Protein AF-A0A2R6RY72-F1 (afdb_monomer_lite)

Foldseek 3Di:
DPPVVVVVVVVVVVVCVVVVVVPDPPVFAAEEEEEPAQLFDWDDDPNDIWGQALPPCVVVQVVVVHHRLQNHNVLVVVVVVCQLVDVCLVVVRHPWYWYAHNVGFIKTAASPDDQDPDPVRNRVVSSCCVVVQFDADPPDRDTRMGTDDDDPVVVDDPQEDEDEDDPPDPDDDDVVVVVVPDDRPYHYYYYYYSTRD

Organism: Actinidia chinensis var. chinensis (NCBI:txid1590841)

Sequence (197 aa):
MHQMKRKRQKIYLNLQVFQFNHMIQRPSRGAIFIFEKASLEVAKVGKNYQLLNSDDHANFLRRNNKNPADYRPDIAHQAILAILDSPLNKAGRLRALYVKTEKGVLFEVKPHVRVPRTYKRFSVIILQLLQKLSITAVGKREKLLCVIKNPVTQYLPVISRKIGFSFSSEKLVDIRDYIAAVSDDVNFVFVLCLKAT

Radius of gyration: 22.72 Å; chains: 1; bounding box: 48×66×65 Å

Structure (mmCIF, N/CA/C/O backbone):
data_AF-A0A2R6RY72-F1
#
_entry.id   AF-A0A2R6RY72-F1
#
loop_
_atom_site.group_PDB
_atom_site.id
_atom_site.type_symbol
_atom_site.label_atom_id
_atom_site.label_alt_id
_atom_site.label_comp_id
_atom_site.label_asym_id
_atom_site.label_entity_id
_atom_site.label_seq_id
_atom_site.pdbx_PDB_ins_code
_atom_site.Cartn_x
_atom_site.Cartn_y
_atom_site.Cartn_z
_atom_site.occupancy
_atom_site.B_iso_or_equiv
_atom_site.auth_seq_id
_atom_site.auth_comp_id
_atom_site.auth_asym_id
_atom_site.auth_atom_id
_atom_site.pdbx_PDB_model_num
ATOM 1 N N . MET A 1 1 ? 29.224 42.487 -43.114 1.00 53.72 1 MET A N 1
ATOM 2 C CA . MET A 1 1 ? 28.792 41.081 -43.346 1.00 53.72 1 MET A CA 1
ATOM 3 C C . MET A 1 1 ? 29.247 40.049 -42.290 1.00 53.72 1 MET A C 1
ATOM 5 O O . MET A 1 1 ? 28.724 38.940 -42.293 1.00 53.72 1 MET A O 1
ATOM 9 N N . HIS A 1 2 ? 30.167 40.370 -41.364 1.00 50.91 2 HIS A N 1
ATOM 10 C CA . HIS A 1 2 ? 30.795 39.381 -40.462 1.00 50.91 2 HIS A CA 1
ATOM 11 C C . HIS A 1 2 ? 30.015 39.059 -39.160 1.00 50.91 2 HIS A C 1
ATOM 13 O O . HIS A 1 2 ? 30.105 37.945 -38.648 1.00 50.91 2 HIS A O 1
ATOM 19 N N . GLN A 1 3 ? 29.188 39.976 -38.634 1.00 50.16 3 GLN A N 1
ATOM 20 C CA . GLN A 1 3 ? 28.422 39.733 -37.392 1.00 50.16 3 GLN A CA 1
ATOM 21 C C . GLN A 1 3 ? 27.206 38.805 -37.574 1.00 50.16 3 GLN A C 1
ATOM 23 O O . GLN A 1 3 ? 26.823 38.073 -36.659 1.00 50.16 3 GLN A O 1
ATOM 28 N N . MET A 1 4 ? 26.618 38.784 -38.772 1.00 45.59 4 MET A N 1
ATOM 29 C CA . MET A 1 4 ? 25.397 38.025 -39.059 1.00 45.59 4 MET A CA 1
ATOM 30 C C . MET A 1 4 ? 25.648 36.505 -39.116 1.00 45.59 4 MET A C 1
ATOM 32 O O . MET A 1 4 ? 24.780 35.718 -38.735 1.00 45.59 4 MET A O 1
ATOM 36 N N . LYS A 1 5 ? 26.866 36.087 -39.502 1.00 53.09 5 LYS A N 1
ATOM 37 C CA . LYS A 1 5 ? 27.292 34.677 -39.490 1.00 53.09 5 LYS A CA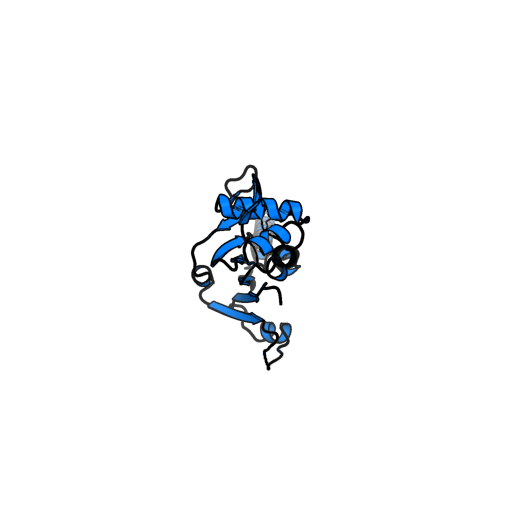 1
ATOM 38 C C . LYS A 1 5 ? 27.474 34.137 -38.063 1.00 53.09 5 LYS A C 1
ATOM 40 O O . LYS A 1 5 ? 26.960 33.063 -37.773 1.00 53.09 5 LYS A O 1
ATOM 45 N N . ARG A 1 6 ? 28.087 34.903 -37.143 1.00 50.34 6 ARG A N 1
ATOM 46 C CA . ARG A 1 6 ? 28.253 34.495 -35.727 1.00 50.34 6 ARG A CA 1
ATOM 47 C C . ARG A 1 6 ? 26.923 34.328 -34.994 1.00 50.34 6 ARG A C 1
ATOM 49 O O . ARG A 1 6 ? 26.770 33.364 -34.250 1.00 50.34 6 ARG A O 1
ATOM 56 N N . LYS A 1 7 ? 25.951 35.226 -35.214 1.00 50.75 7 LYS A N 1
ATOM 57 C CA . LYS A 1 7 ? 24.603 35.093 -34.627 1.00 50.75 7 LYS A CA 1
ATOM 58 C C . LYS A 1 7 ? 23.899 33.835 -35.132 1.00 50.75 7 LYS A C 1
ATOM 60 O O . LYS A 1 7 ? 23.404 33.072 -34.315 1.00 50.75 7 LYS A O 1
ATOM 65 N N . ARG A 1 8 ? 23.925 33.573 -36.447 1.00 50.38 8 ARG A N 1
ATOM 66 C CA . ARG A 1 8 ? 23.370 32.333 -37.015 1.00 50.38 8 ARG A CA 1
ATOM 67 C C . ARG A 1 8 ? 24.049 31.099 -36.428 1.00 50.38 8 ARG A C 1
ATOM 69 O O . ARG A 1 8 ? 23.350 30.222 -35.950 1.00 50.38 8 ARG A O 1
ATOM 76 N N . GLN A 1 9 ? 25.377 31.056 -36.371 1.00 49.28 9 GLN A N 1
ATOM 77 C CA . GLN A 1 9 ? 26.111 29.890 -35.870 1.00 49.28 9 GLN A CA 1
ATOM 78 C C . GLN A 1 9 ? 25.889 29.641 -34.370 1.00 49.28 9 GLN A C 1
ATOM 80 O O . GLN A 1 9 ? 25.748 28.496 -33.963 1.00 49.28 9 GLN A O 1
ATOM 85 N N . LYS A 1 10 ? 25.750 30.701 -33.560 1.00 46.72 10 LYS A N 1
ATOM 86 C CA . LYS A 1 10 ? 25.389 30.605 -32.134 1.00 46.72 10 LYS A CA 1
ATOM 87 C C . LYS A 1 10 ? 23.932 30.178 -31.926 1.00 46.72 10 LYS A C 1
ATOM 89 O O . LYS A 1 10 ? 23.654 29.439 -30.991 1.00 46.72 10 LYS A O 1
ATOM 94 N N . ILE A 1 11 ? 23.019 30.599 -32.808 1.00 55.28 11 ILE A N 1
ATOM 95 C CA . ILE A 1 11 ? 21.624 30.134 -32.821 1.00 55.28 11 ILE A CA 1
ATOM 96 C C . ILE A 1 11 ? 21.562 28.665 -33.237 1.00 55.28 11 ILE A C 1
ATOM 98 O O . ILE A 1 11 ? 20.912 27.909 -32.540 1.00 55.28 11 ILE A O 1
ATOM 102 N N . TYR A 1 12 ? 22.270 28.230 -34.285 1.00 50.09 12 TYR A N 1
ATOM 103 C CA . TYR A 1 12 ? 22.330 26.816 -34.675 1.00 50.09 12 TYR A CA 1
ATOM 104 C C . TYR A 1 12 ? 22.985 25.950 -33.603 1.00 50.09 12 TYR A C 1
ATOM 106 O O . TYR A 1 12 ? 22.468 24.878 -33.337 1.00 50.09 12 TYR A O 1
ATOM 114 N N . LEU A 1 13 ? 24.050 26.415 -32.939 1.00 54.44 13 LEU A N 1
ATOM 115 C CA . LEU A 1 13 ? 24.673 25.673 -31.842 1.00 54.44 13 LEU A CA 1
ATOM 116 C C . LEU A 1 13 ? 23.750 25.607 -30.617 1.00 54.44 13 LEU A C 1
ATOM 118 O O . LEU A 1 13 ? 23.609 24.542 -30.042 1.00 54.44 13 LEU A O 1
ATOM 122 N N . ASN A 1 14 ? 23.057 26.693 -30.250 1.00 52.22 14 ASN A N 1
ATOM 123 C CA . ASN A 1 14 ? 22.057 26.661 -29.177 1.00 52.22 14 ASN A CA 1
ATOM 124 C C . ASN A 1 14 ? 20.833 25.826 -29.554 1.00 52.22 14 ASN A C 1
ATOM 126 O O . ASN A 1 14 ? 20.316 25.132 -28.698 1.00 52.22 14 ASN A O 1
ATOM 130 N N . LEU A 1 15 ? 20.371 25.871 -30.804 1.00 49.41 15 LEU A N 1
ATOM 131 C CA . LEU A 1 15 ? 19.229 25.096 -31.283 1.00 49.41 15 LEU A CA 1
ATOM 132 C C . LEU A 1 15 ? 19.598 23.615 -31.411 1.00 49.41 15 LEU A C 1
ATOM 134 O O . LEU A 1 15 ? 18.800 22.778 -31.028 1.00 49.41 15 LEU A O 1
ATOM 138 N N . GLN A 1 16 ? 20.814 23.284 -31.858 1.00 48.78 16 GLN A N 1
ATOM 139 C CA . GLN A 1 16 ? 21.345 21.922 -31.843 1.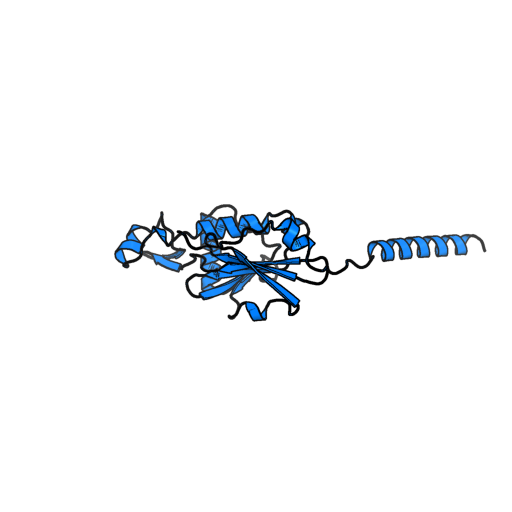00 48.78 16 GLN A CA 1
ATOM 140 C C . GLN A 1 16 ? 21.585 21.445 -30.416 1.00 48.78 16 GLN A C 1
ATOM 142 O O . GLN A 1 16 ? 21.146 20.359 -30.115 1.00 48.78 16 GLN A O 1
ATOM 147 N N . VAL A 1 17 ? 22.176 22.224 -29.505 1.00 51.31 17 VAL A N 1
ATOM 148 C CA . VAL A 1 17 ? 22.328 21.843 -28.083 1.00 51.31 17 VAL A CA 1
ATOM 149 C C . VAL A 1 17 ? 20.963 21.712 -27.393 1.00 51.31 17 VAL A C 1
ATOM 151 O O . VAL A 1 17 ? 20.758 20.794 -26.604 1.00 51.31 17 VAL A O 1
ATOM 154 N N . PHE A 1 18 ? 19.993 22.565 -27.732 1.00 45.78 18 PHE A N 1
ATOM 155 C CA . PHE A 1 18 ? 18.615 22.488 -27.238 1.00 45.78 18 PHE A CA 1
ATOM 156 C C . PHE A 1 18 ? 17.864 21.282 -27.823 1.00 45.78 18 PHE A C 1
ATOM 158 O O . PHE A 1 18 ? 17.143 20.614 -27.092 1.00 45.78 18 PHE A O 1
ATOM 165 N N . GLN A 1 19 ? 18.080 20.937 -29.098 1.00 46.47 19 GLN A N 1
ATOM 166 C CA . GLN A 1 19 ? 17.519 19.737 -29.734 1.00 46.47 19 GLN A CA 1
ATOM 167 C C . GLN A 1 19 ? 18.282 18.448 -29.390 1.00 46.47 19 GLN A C 1
ATOM 169 O O . GLN A 1 19 ? 17.681 17.382 -29.404 1.00 46.47 19 GLN A O 1
ATOM 174 N N . PHE A 1 20 ? 19.558 18.521 -29.008 1.00 43.62 20 PHE A N 1
ATOM 175 C CA . PHE A 1 20 ? 20.380 17.382 -28.581 1.00 43.62 20 PHE A CA 1
ATOM 176 C C . PHE A 1 20 ? 20.141 17.057 -27.102 1.00 43.62 20 PHE A C 1
ATOM 178 O O . PHE A 1 20 ? 20.080 15.891 -26.736 1.00 43.62 20 PHE A O 1
ATOM 185 N N . ASN A 1 21 ? 19.839 18.053 -26.260 1.00 42.50 21 ASN A N 1
ATOM 186 C CA . ASN A 1 21 ? 19.237 17.811 -24.940 1.00 42.50 21 ASN A CA 1
ATOM 187 C C . ASN A 1 21 ? 17.775 17.339 -25.031 1.00 42.50 21 ASN A C 1
ATOM 189 O O . ASN A 1 21 ? 17.239 16.795 -24.068 1.00 42.50 21 ASN A O 1
ATOM 193 N N . HIS A 1 22 ? 17.157 17.496 -26.204 1.00 42.31 22 HIS A N 1
ATOM 194 C CA . HIS A 1 22 ? 15.911 16.845 -26.593 1.00 42.31 22 HIS A CA 1
ATOM 195 C C . HIS A 1 22 ? 16.154 15.629 -27.503 1.00 42.31 22 HIS A C 1
ATOM 197 O O . HIS A 1 22 ? 15.257 15.228 -28.246 1.00 42.31 22 HIS A O 1
ATOM 203 N N . MET A 1 23 ? 17.343 15.007 -27.426 1.00 38.03 23 MET A N 1
ATOM 204 C CA . MET A 1 23 ? 17.521 13.631 -27.872 1.00 38.03 23 MET A CA 1
ATOM 205 C C . MET A 1 23 ? 16.412 12.815 -27.230 1.00 38.03 23 MET A C 1
ATOM 207 O O . MET A 1 23 ? 16.353 12.690 -26.008 1.00 38.03 23 MET A O 1
ATOM 211 N N . ILE A 1 24 ? 15.517 12.334 -28.090 1.00 46.09 24 ILE A N 1
ATOM 212 C CA . ILE A 1 24 ? 14.512 11.305 -27.874 1.00 46.09 24 ILE A CA 1
ATOM 213 C C . ILE A 1 24 ? 14.893 10.490 -26.636 1.00 46.09 24 ILE A C 1
ATOM 215 O O . ILE A 1 24 ? 15.719 9.578 -26.718 1.00 46.09 24 ILE A O 1
ATOM 219 N N . GLN A 1 25 ? 14.306 10.811 -25.476 1.00 42.56 25 GLN A N 1
ATOM 220 C CA . GLN A 1 25 ? 14.205 9.796 -24.447 1.00 42.56 25 GLN A CA 1
ATOM 221 C C . GLN A 1 25 ? 13.357 8.730 -25.122 1.00 42.56 25 GLN A C 1
ATOM 223 O O . GLN A 1 25 ? 12.140 8.890 -25.234 1.00 42.56 25 GLN A O 1
ATOM 228 N N . ARG A 1 26 ? 13.995 7.671 -25.646 1.00 45.00 26 ARG A N 1
ATOM 229 C CA . ARG A 1 26 ? 13.290 6.411 -25.899 1.00 45.00 26 ARG A CA 1
ATOM 230 C C . ARG A 1 26 ? 12.408 6.225 -24.671 1.00 45.00 26 ARG A C 1
ATOM 232 O O . ARG A 1 26 ? 12.968 6.406 -23.585 1.00 45.00 26 ARG A O 1
ATOM 239 N N . PRO A 1 27 ? 11.087 5.995 -24.795 1.00 51.44 27 PRO A N 1
ATOM 240 C CA . PRO A 1 27 ? 10.224 5.874 -23.627 1.00 51.44 27 PRO A CA 1
ATOM 241 C C . PRO A 1 27 ? 10.889 4.873 -22.690 1.00 51.44 27 PRO A C 1
ATOM 243 O O . PRO A 1 27 ? 10.984 3.691 -23.007 1.00 51.44 27 PRO A O 1
ATOM 246 N N . SER A 1 28 ? 11.513 5.382 -21.625 1.00 60.56 28 SER A N 1
ATOM 247 C CA . SER A 1 28 ? 12.473 4.570 -20.895 1.00 60.56 28 SER A CA 1
ATOM 248 C C . SER A 1 28 ? 11.656 3.520 -20.169 1.00 60.56 28 SER A C 1
ATOM 250 O O . SER A 1 28 ? 10.637 3.854 -19.554 1.00 60.56 28 SER A O 1
ATOM 252 N N . ARG A 1 29 ? 12.049 2.245 -20.309 1.00 78.00 29 ARG A N 1
ATOM 253 C CA . ARG A 1 29 ? 11.333 1.108 -19.717 1.00 78.00 29 ARG A CA 1
ATOM 254 C C . ARG A 1 29 ? 10.901 1.454 -18.298 1.00 78.00 29 ARG A C 1
ATOM 256 O O . ARG A 1 29 ? 11.753 1.671 -17.426 1.00 78.00 29 ARG A O 1
ATOM 263 N N . GLY A 1 30 ? 9.593 1.503 -18.087 1.00 86.69 30 GLY A N 1
ATOM 264 C CA . GLY A 1 30 ? 8.994 1.792 -16.799 1.00 86.69 30 GLY A CA 1
ATOM 265 C C . GLY A 1 30 ? 8.458 0.532 -16.132 1.00 86.69 30 GLY A C 1
ATOM 266 O O . GLY A 1 30 ? 8.162 -0.463 -16.796 1.00 86.69 30 GLY A O 1
ATOM 267 N N . ALA A 1 31 ? 8.315 0.584 -14.812 1.00 93.75 31 ALA A N 1
ATOM 268 C CA . ALA A 1 31 ? 7.676 -0.472 -14.043 1.00 93.75 31 ALA A CA 1
ATOM 269 C C . ALA A 1 31 ? 6.344 0.001 -13.464 1.00 93.75 31 ALA A C 1
ATOM 271 O O . ALA A 1 31 ? 6.183 1.161 -13.076 1.00 93.75 31 ALA A O 1
ATOM 272 N N . ILE A 1 32 ? 5.410 -0.933 -13.372 1.00 97.00 32 ILE A N 1
ATOM 273 C CA . ILE A 1 32 ? 4.155 -0.805 -12.646 1.00 97.00 32 ILE A CA 1
ATOM 274 C C . ILE A 1 32 ? 4.181 -1.833 -11.523 1.00 97.00 32 ILE A C 1
ATOM 276 O O . ILE A 1 32 ? 4.561 -2.982 -11.746 1.00 97.00 32 ILE A O 1
ATOM 280 N N . PHE A 1 33 ? 3.755 -1.431 -10.332 1.00 98.44 33 PHE A N 1
ATOM 281 C CA . PHE A 1 33 ? 3.581 -2.340 -9.203 1.00 98.44 33 PHE A CA 1
ATOM 282 C C . PHE A 1 33 ? 2.103 -2.454 -8.849 1.00 98.44 33 PHE A C 1
ATOM 284 O O . PHE A 1 33 ? 1.376 -1.461 -8.843 1.00 98.44 33 PHE A O 1
ATOM 291 N N . ILE A 1 34 ? 1.671 -3.675 -8.557 1.00 98.62 34 ILE A N 1
ATOM 292 C CA . ILE A 1 34 ? 0.335 -4.002 -8.078 1.00 98.62 34 ILE A CA 1
ATOM 293 C C . ILE A 1 34 ? 0.505 -4.757 -6.768 1.00 98.62 34 ILE A C 1
ATOM 295 O O . ILE A 1 34 ? 1.057 -5.856 -6.733 1.00 98.62 34 ILE A O 1
ATOM 299 N N . PHE A 1 35 ? 0.022 -4.162 -5.690 1.00 98.62 35 PHE A N 1
ATOM 300 C CA . PHE A 1 35 ? -0.101 -4.824 -4.404 1.00 98.62 35 PHE A CA 1
ATOM 301 C C . PHE A 1 35 ? -1.487 -5.439 -4.283 1.00 98.62 35 PHE A C 1
ATOM 303 O O . PHE A 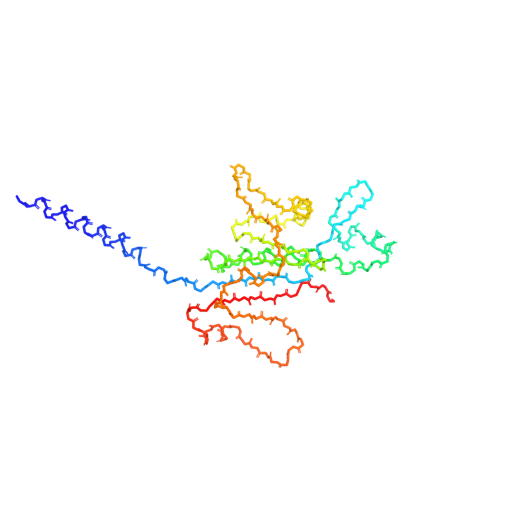1 35 ? -2.489 -4.734 -4.327 1.00 98.62 35 PHE A O 1
ATOM 310 N N . GLU A 1 36 ? -1.539 -6.755 -4.141 1.00 98.12 36 GLU A N 1
ATOM 311 C CA . GLU A 1 36 ? -2.752 -7.545 -3.971 1.00 98.12 36 GLU A CA 1
ATOM 312 C C . GLU A 1 36 ? -2.954 -7.911 -2.499 1.00 98.12 36 GLU A C 1
ATOM 314 O O . GLU A 1 36 ? -1.992 -8.099 -1.751 1.00 98.12 36 GLU A O 1
ATOM 319 N N . LYS A 1 37 ? -4.220 -8.058 -2.092 1.00 97.44 37 LYS A N 1
ATOM 320 C CA . LYS A 1 37 ? -4.624 -8.480 -0.738 1.00 97.44 37 LYS A CA 1
ATOM 321 C C . LYS A 1 37 ? -4.015 -7.632 0.389 1.00 97.44 37 LYS A C 1
ATOM 323 O O . LYS A 1 37 ? -3.642 -8.154 1.434 1.00 97.44 37 LYS A O 1
ATOM 328 N N . ALA A 1 38 ? -3.925 -6.317 0.197 1.00 98.19 38 ALA A N 1
ATOM 329 C CA . ALA A 1 38 ? -3.497 -5.421 1.265 1.00 98.19 38 ALA A CA 1
ATOM 330 C C . ALA A 1 38 ? -4.538 -5.399 2.402 1.00 98.19 38 ALA A C 1
ATOM 332 O O . ALA A 1 38 ? -5.716 -5.104 2.165 1.00 98.19 38 ALA A O 1
ATOM 333 N N . SER A 1 39 ? -4.103 -5.661 3.636 1.00 97.75 39 SER A N 1
ATOM 334 C CA . SER A 1 39 ? -4.944 -5.564 4.836 1.00 97.75 39 SER A CA 1
ATOM 335 C C . SER A 1 39 ? -5.217 -4.095 5.192 1.00 97.75 39 SER A C 1
ATOM 337 O O . SER A 1 39 ? -4.600 -3.526 6.090 1.00 97.75 39 SER A O 1
ATOM 339 N N . LEU A 1 40 ? -6.140 -3.458 4.471 1.00 98.25 40 LEU A N 1
ATOM 340 C CA . LEU A 1 40 ? -6.589 -2.086 4.707 1.00 98.25 40 LEU A CA 1
ATOM 341 C C . LEU A 1 40 ? -8.116 -2.080 4.850 1.00 98.25 40 LEU A C 1
ATOM 343 O O . LEU A 1 40 ? -8.843 -1.925 3.869 1.00 98.25 40 LEU A O 1
ATOM 347 N N . GLU A 1 41 ? -8.599 -2.283 6.074 1.00 97.31 41 GLU A N 1
ATOM 348 C CA . GLU A 1 41 ? -10.028 -2.344 6.397 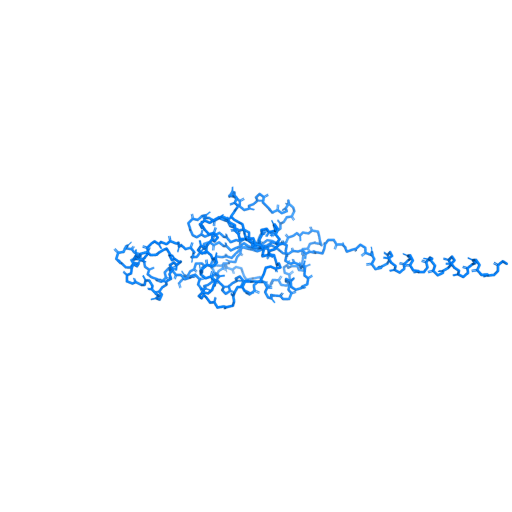1.00 97.31 41 GLU A CA 1
ATOM 349 C C . GLU A 1 41 ? -10.386 -1.286 7.443 1.00 97.31 41 GLU A C 1
ATOM 351 O O . GLU A 1 41 ? -9.685 -1.114 8.439 1.00 97.31 41 GLU A O 1
ATOM 356 N N . VAL A 1 42 ? -11.494 -0.579 7.224 1.00 97.31 42 VAL A N 1
ATOM 357 C CA . VAL A 1 42 ? -12.005 0.441 8.144 1.00 97.31 42 VAL A CA 1
ATOM 358 C C . VAL A 1 42 ? -13.236 -0.089 8.861 1.00 97.31 42 VAL A C 1
ATOM 360 O O . VAL A 1 42 ? -14.132 -0.647 8.232 1.00 97.31 42 VAL A O 1
ATOM 363 N N . ALA A 1 43 ? -13.316 0.150 10.167 1.00 97.25 43 ALA A N 1
ATOM 364 C CA . ALA A 1 43 ? -14.524 -0.099 10.944 1.00 97.25 43 ALA A CA 1
ATOM 365 C C . ALA A 1 43 ? -14.734 0.979 12.009 1.00 97.25 43 ALA A C 1
ATOM 367 O O . ALA A 1 43 ? -13.825 1.736 12.355 1.00 97.25 43 ALA A O 1
ATOM 368 N N . LYS A 1 44 ? -15.961 1.051 12.530 1.00 97.44 44 LYS A N 1
ATOM 369 C CA . LYS A 1 44 ? -16.300 1.923 13.654 1.00 97.44 44 LYS A CA 1
ATOM 370 C C . LYS A 1 44 ? -15.902 1.239 14.962 1.00 97.44 44 LYS A C 1
ATOM 372 O O . LYS A 1 44 ? -16.501 0.237 15.342 1.00 97.44 44 LYS A O 1
ATOM 377 N N . VAL A 1 45 ? -14.907 1.796 15.648 1.00 96.50 45 VAL A N 1
ATOM 378 C CA . VAL A 1 45 ? -14.412 1.313 16.942 1.00 96.50 45 VAL A CA 1
ATOM 379 C C . VAL A 1 45 ? -14.746 2.361 18.000 1.00 96.50 45 VAL A C 1
ATOM 381 O O . VAL A 1 45 ? -14.222 3.478 17.993 1.00 96.50 45 VAL A O 1
ATOM 384 N N . GLY A 1 46 ? -15.676 2.017 18.892 1.00 94.25 46 GLY A N 1
ATOM 385 C CA . GLY A 1 46 ? -16.272 2.977 19.817 1.00 94.25 46 GLY A CA 1
ATOM 386 C C . GLY A 1 46 ? -17.046 4.061 19.060 1.00 94.25 46 GLY A C 1
ATOM 387 O O . GLY A 1 46 ? -17.986 3.770 18.321 1.00 94.25 46 GLY A O 1
ATOM 388 N N . LYS A 1 47 ? -16.653 5.327 19.236 1.00 95.00 47 LYS A N 1
ATOM 389 C CA . LYS A 1 47 ? -17.329 6.475 18.604 1.00 95.00 47 LYS A CA 1
ATOM 390 C C . LYS A 1 47 ? -16.783 6.829 17.215 1.00 95.00 47 LYS A C 1
ATOM 392 O O . LYS A 1 47 ? -17.487 7.492 16.458 1.00 95.00 47 LYS A O 1
ATOM 397 N N . ASN A 1 48 ? -15.587 6.354 16.856 1.00 96.25 48 ASN A N 1
ATOM 398 C CA . ASN A 1 48 ? -14.845 6.822 15.681 1.00 96.25 48 ASN A CA 1
ATOM 399 C C . ASN A 1 48 ? -14.594 5.702 14.663 1.00 96.25 48 ASN A C 1
ATOM 401 O O . ASN A 1 48 ? -14.443 4.538 15.029 1.00 96.25 48 ASN A O 1
ATOM 405 N N . TYR A 1 49 ? -14.504 6.063 13.382 1.00 97.75 49 TYR A N 1
ATOM 406 C CA . TYR A 1 49 ? -13.989 5.165 12.346 1.00 97.75 49 TYR A CA 1
ATOM 407 C C . TYR A 1 49 ? -12.466 5.128 12.387 1.00 97.75 49 TYR A C 1
ATOM 409 O O . TYR A 1 49 ? -11.827 6.171 12.511 1.00 97.75 49 TYR A O 1
ATOM 417 N N . GLN A 1 50 ? -11.897 3.930 12.282 1.00 98.06 50 GLN A N 1
ATOM 418 C CA . GLN A 1 50 ? -10.458 3.698 12.355 1.00 98.06 50 GLN A CA 1
ATOM 419 C C . GLN A 1 50 ? -10.036 2.645 11.327 1.00 98.06 50 GLN A C 1
ATOM 421 O O . GLN A 1 50 ? -10.826 1.768 10.969 1.00 98.06 50 GLN A O 1
ATOM 426 N N . LEU A 1 51 ? -8.791 2.739 10.853 1.00 98.31 51 LEU A N 1
ATOM 427 C CA . LEU A 1 51 ? -8.155 1.670 10.087 1.00 98.31 51 LEU A CA 1
ATOM 428 C C . LEU A 1 51 ? -7.746 0.558 11.062 1.00 98.31 51 LEU A C 1
ATOM 430 O O . LEU A 1 51 ? -6.951 0.795 11.974 1.00 98.31 51 LEU A O 1
ATOM 434 N N . LEU A 1 52 ? -8.308 -0.632 10.874 1.00 98.25 52 LEU A N 1
ATOM 435 C CA . LEU A 1 52 ? -8.098 -1.775 11.753 1.00 98.25 52 LEU A CA 1
ATOM 436 C C . LEU A 1 52 ? -6.654 -2.277 11.674 1.00 98.25 52 LEU A C 1
ATOM 438 O O . LEU A 1 52 ? -6.076 -2.360 10.593 1.00 98.25 52 LEU A O 1
ATOM 442 N N . ASN A 1 53 ? -6.093 -2.624 12.833 1.00 97.81 53 ASN A N 1
ATOM 443 C CA . ASN A 1 53 ? -4.750 -3.180 12.978 1.00 97.81 53 ASN A CA 1
ATOM 444 C C . ASN A 1 53 ? -4.674 -4.146 14.170 1.00 97.81 53 ASN A C 1
ATOM 446 O O . ASN A 1 53 ? -5.516 -4.071 15.070 1.00 97.81 53 ASN A O 1
ATOM 450 N N . SER A 1 54 ? -3.678 -5.029 14.161 1.00 96.88 54 SER A N 1
ATOM 451 C CA . SER A 1 54 ? -3.484 -6.087 15.155 1.00 96.88 54 SER A CA 1
ATOM 452 C C . SER A 1 54 ? -3.304 -5.576 16.579 1.00 96.88 54 SER A C 1
ATOM 454 O O . SER A 1 54 ? -3.774 -6.233 17.504 1.00 96.88 54 SER A O 1
ATOM 456 N N . ASP A 1 55 ? -2.670 -4.419 16.758 1.00 95.00 55 ASP A N 1
ATOM 457 C CA . ASP A 1 55 ? -2.182 -3.966 18.061 1.00 95.00 55 ASP A CA 1
ATOM 458 C C . ASP A 1 55 ? -3.266 -3.169 18.797 1.00 95.00 55 ASP A C 1
ATOM 460 O O . ASP A 1 55 ? -3.729 -3.562 19.868 1.00 95.00 55 ASP A O 1
ATOM 464 N N . ASP A 1 56 ? -3.762 -2.099 18.173 1.00 96.81 56 ASP A N 1
ATOM 465 C CA . ASP A 1 56 ? -4.751 -1.200 18.775 1.00 96.81 56 ASP A CA 1
ATOM 466 C C . ASP A 1 56 ? -6.153 -1.831 18.837 1.00 96.81 56 ASP A C 1
ATOM 468 O O . ASP A 1 56 ? -6.991 -1.443 19.655 1.00 96.81 56 ASP A O 1
ATOM 472 N N . HIS A 1 57 ? -6.444 -2.792 17.950 1.00 97.75 57 HIS A N 1
ATOM 473 C CA . HIS A 1 57 ? -7.803 -3.296 17.732 1.00 97.75 57 HIS A CA 1
ATOM 474 C C . HIS A 1 57 ? -7.978 -4.791 18.026 1.00 97.75 57 HIS A C 1
ATOM 476 O O . HIS A 1 57 ? -9.050 -5.329 17.742 1.00 97.75 57 HIS A O 1
ATOM 482 N N . ALA A 1 58 ? -7.001 -5.464 18.648 1.00 97.56 58 ALA A N 1
ATOM 483 C CA . ALA A 1 58 ? -7.053 -6.906 18.926 1.00 97.56 58 ALA A CA 1
ATOM 484 C C . ALA A 1 58 ? -8.372 -7.358 19.579 1.00 97.56 58 ALA A C 1
ATOM 486 O O . ALA A 1 58 ? -9.021 -8.302 19.127 1.00 97.56 58 ALA A O 1
ATOM 487 N N . ASN A 1 59 ? -8.799 -6.661 20.636 1.00 97.56 59 ASN A N 1
ATOM 488 C CA . ASN A 1 59 ? -10.013 -7.006 21.379 1.00 97.56 59 ASN A CA 1
ATOM 489 C C . ASN A 1 59 ? -11.282 -6.779 20.551 1.00 97.56 59 ASN A C 1
ATOM 491 O O . ASN A 1 59 ? -12.205 -7.590 20.600 1.00 97.56 59 ASN A O 1
ATOM 495 N N . PHE A 1 60 ? -11.327 -5.691 19.777 1.00 98.06 60 PHE A N 1
ATOM 496 C CA . PHE A 1 60 ? -12.434 -5.418 18.864 1.00 98.06 60 PHE A CA 1
ATOM 497 C C . PHE A 1 60 ? -12.540 -6.512 17.796 1.00 98.06 60 PHE A C 1
ATOM 499 O O . PHE A 1 60 ? -13.631 -7.017 17.547 1.00 98.06 60 PHE A O 1
ATOM 506 N N . LEU A 1 61 ? -11.412 -6.919 17.210 1.00 98.06 61 LEU A N 1
ATOM 507 C CA . LEU A 1 61 ? -11.353 -7.959 16.186 1.00 98.06 61 LEU A CA 1
ATOM 508 C C . LEU A 1 61 ? -11.833 -9.309 16.731 1.00 98.06 61 LEU A C 1
ATOM 510 O O . LEU A 1 61 ? -12.753 -9.895 16.164 1.00 98.06 61 LEU A O 1
ATOM 514 N N . ARG A 1 62 ? -11.316 -9.744 17.888 1.00 97.94 62 ARG A N 1
ATOM 515 C CA . ARG A 1 62 ? -11.728 -11.008 18.523 1.00 97.94 62 ARG A CA 1
ATOM 516 C C . ARG A 1 62 ? -13.225 -11.051 18.833 1.00 97.94 62 ARG A C 1
ATOM 518 O O . ARG A 1 62 ? -13.875 -12.045 18.536 1.00 97.94 62 ARG A O 1
ATOM 525 N N . ARG A 1 63 ? -13.796 -9.957 19.355 1.00 97.56 63 ARG A N 1
ATOM 526 C CA . ARG A 1 63 ? -15.247 -9.849 19.619 1.00 97.56 63 ARG A CA 1
ATOM 527 C C . ARG A 1 63 ? -16.107 -9.935 18.356 1.00 97.56 63 ARG A C 1
ATOM 529 O O . ARG A 1 63 ? -17.281 -10.260 18.449 1.00 97.56 63 ARG A O 1
ATOM 536 N N . ASN A 1 64 ? -15.532 -9.632 17.195 1.00 96.75 64 ASN A N 1
ATOM 537 C CA . ASN A 1 64 ? -16.191 -9.720 15.895 1.00 96.75 64 ASN A CA 1
ATOM 538 C C . ASN A 1 64 ? -15.758 -10.973 15.110 1.00 96.75 64 ASN A C 1
ATOM 540 O O . ASN A 1 64 ? -15.845 -10.972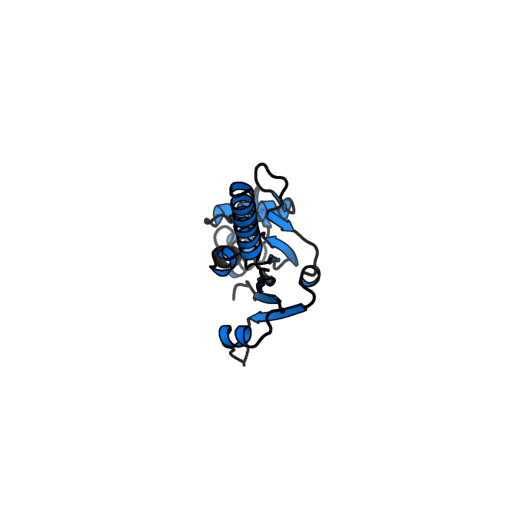 13.884 1.00 96.75 64 ASN A O 1
ATOM 544 N N . ASN A 1 65 ? -15.276 -12.023 15.792 1.00 96.88 65 ASN A N 1
ATOM 545 C CA . ASN A 1 65 ? -14.836 -13.291 15.193 1.00 96.88 65 ASN A CA 1
ATOM 546 C C . ASN A 1 65 ? -13.768 -13.123 14.096 1.00 96.88 65 ASN A C 1
ATOM 548 O O . ASN A 1 65 ? -13.752 -13.848 13.104 1.00 96.88 65 ASN A O 1
ATOM 552 N N . LYS A 1 66 ? -12.879 -12.141 14.266 1.00 96.44 66 LYS A N 1
ATOM 553 C CA . LYS A 1 66 ? -11.755 -11.864 13.367 1.00 96.44 66 LYS A CA 1
ATOM 554 C C . LYS A 1 66 ? -10.436 -12.168 14.064 1.00 96.44 66 LYS A C 1
ATOM 556 O O . LYS A 1 66 ? -10.266 -11.840 15.240 1.00 96.44 66 LYS A O 1
ATOM 561 N N . ASN A 1 67 ? -9.490 -12.744 13.328 1.00 96.31 67 ASN A N 1
ATOM 562 C CA . ASN A 1 67 ? -8.141 -12.996 13.819 1.00 96.31 67 ASN A CA 1
ATOM 563 C C . ASN A 1 67 ? -7.297 -11.709 13.734 1.00 96.31 67 ASN A C 1
ATOM 565 O O . ASN A 1 67 ? -7.082 -11.214 12.629 1.00 96.31 67 ASN A O 1
ATOM 569 N N . PRO A 1 68 ? -6.783 -11.159 14.853 1.00 97.00 68 PRO A N 1
ATOM 570 C CA . PRO A 1 68 ? -5.940 -9.966 14.820 1.00 97.00 68 PRO A CA 1
ATOM 571 C C . PRO A 1 68 ? -4.696 -10.084 13.934 1.00 97.00 68 PRO A C 1
ATOM 573 O O . PRO A 1 68 ? -4.271 -9.073 13.383 1.00 97.00 68 PRO A O 1
ATOM 576 N N . ALA A 1 69 ? -4.140 -11.289 13.762 1.00 96.31 69 ALA A N 1
ATOM 577 C CA . ALA A 1 69 ? -2.939 -11.507 12.955 1.00 96.31 69 ALA A CA 1
ATOM 578 C C . ALA A 1 69 ? -3.132 -11.162 11.465 1.00 96.31 69 ALA A C 1
ATOM 580 O O . ALA A 1 69 ? -2.170 -10.782 10.802 1.00 96.31 69 ALA A O 1
ATOM 581 N N . ASP A 1 70 ? -4.369 -11.217 10.963 1.00 95.75 70 ASP A N 1
ATOM 582 C CA . ASP A 1 70 ? -4.687 -10.871 9.573 1.00 95.75 70 ASP A CA 1
ATOM 583 C C . ASP A 1 70 ? -4.710 -9.349 9.338 1.00 95.75 70 ASP A C 1
ATOM 585 O O . ASP A 1 70 ? -4.620 -8.887 8.203 1.00 95.75 70 ASP A O 1
ATOM 589 N N . TYR A 1 71 ? -4.808 -8.548 10.405 1.00 97.38 71 TYR A N 1
ATOM 590 C CA . TYR A 1 71 ? -4.982 -7.098 10.332 1.00 97.38 71 TYR A CA 1
ATOM 591 C C . TYR A 1 71 ? -3.636 -6.368 10.418 1.00 97.38 71 TYR A C 1
ATOM 593 O O . TYR A 1 71 ? -3.334 -5.704 11.410 1.00 97.38 71 TYR A O 1
ATOM 601 N N . ARG A 1 72 ? -2.827 -6.480 9.358 1.00 97.75 72 ARG A N 1
ATOM 602 C CA . ARG A 1 72 ? -1.455 -5.933 9.256 1.00 97.75 72 ARG A CA 1
ATOM 603 C C . ARG A 1 72 ? -1.311 -4.816 8.205 1.00 97.75 72 ARG A C 1
ATOM 605 O O . ARG A 1 72 ? -0.623 -4.979 7.193 1.00 97.75 72 ARG A O 1
ATOM 612 N N . PRO A 1 73 ? -1.962 -3.653 8.400 1.00 98.06 73 PRO A N 1
ATOM 613 C CA . PRO A 1 73 ? -1.860 -2.508 7.484 1.00 98.06 73 PRO A CA 1
ATOM 614 C C . PRO A 1 73 ? -0.449 -1.900 7.407 1.00 98.06 73 PRO A C 1
ATOM 616 O O . PRO A 1 73 ? -0.140 -1.182 6.453 1.00 98.06 73 PRO A O 1
ATOM 619 N N . ASP A 1 74 ? 0.415 -2.179 8.383 1.00 97.94 74 ASP A N 1
ATOM 620 C CA . ASP A 1 74 ? 1.825 -1.788 8.396 1.00 97.94 74 ASP A CA 1
ATOM 621 C C . ASP A 1 74 ? 2.620 -2.433 7.248 1.00 97.94 74 ASP A C 1
ATOM 623 O O . ASP A 1 74 ? 3.487 -1.775 6.677 1.00 97.94 74 ASP A O 1
ATOM 627 N N . ILE A 1 75 ? 2.273 -3.655 6.823 1.00 98.25 75 ILE A N 1
ATOM 628 C CA . ILE A 1 75 ? 2.898 -4.308 5.660 1.00 98.25 75 ILE A CA 1
ATOM 629 C C . ILE A 1 75 ? 2.663 -3.466 4.400 1.00 98.25 75 ILE A C 1
ATOM 631 O O . ILE A 1 75 ? 3.601 -3.159 3.663 1.00 98.25 75 ILE A O 1
ATOM 635 N N . ALA A 1 76 ? 1.421 -3.025 4.174 1.00 98.38 76 ALA A N 1
ATOM 636 C CA . ALA A 1 76 ? 1.088 -2.146 3.055 1.00 98.38 76 ALA A CA 1
ATOM 637 C C . ALA A 1 76 ? 1.770 -0.780 3.175 1.00 98.38 76 ALA A C 1
ATOM 639 O O . ALA A 1 76 ? 2.274 -0.256 2.182 1.00 98.38 76 ALA A O 1
ATOM 640 N N . HIS A 1 77 ? 1.830 -0.219 4.384 1.00 98.62 77 HIS A N 1
ATOM 641 C CA . HIS A 1 77 ? 2.532 1.037 4.642 1.00 98.62 77 HIS A CA 1
ATOM 642 C C . HIS A 1 77 ? 4.010 0.957 4.245 1.00 98.62 77 HIS A C 1
ATOM 644 O O . HIS A 1 77 ? 4.474 1.784 3.458 1.00 98.62 77 HIS A O 1
ATOM 650 N N . GLN A 1 78 ? 4.728 -0.058 4.731 1.00 98.44 78 GLN A N 1
ATOM 651 C CA . GLN A 1 78 ? 6.150 -0.245 4.441 1.00 98.44 78 GLN A CA 1
ATOM 652 C C . GLN A 1 78 ? 6.396 -0.571 2.967 1.00 98.44 78 GLN A C 1
ATOM 654 O O . GLN A 1 78 ? 7.304 -0.003 2.365 1.00 98.44 78 GLN A O 1
ATOM 659 N N . ALA A 1 79 ? 5.560 -1.408 2.348 1.00 98.44 79 ALA A N 1
ATOM 660 C CA . ALA A 1 79 ? 5.686 -1.740 0.930 1.00 98.44 79 ALA A CA 1
ATOM 661 C C . ALA A 1 79 ? 5.500 -0.505 0.028 1.00 98.44 79 ALA A C 1
ATOM 663 O O . ALA A 1 79 ? 6.262 -0.302 -0.919 1.00 98.44 79 ALA A O 1
ATOM 664 N N . ILE A 1 80 ? 4.525 0.360 0.337 1.00 98.56 80 ILE A N 1
ATOM 665 C CA . ILE A 1 80 ? 4.311 1.615 -0.398 1.00 98.56 80 ILE A CA 1
ATOM 666 C C . ILE A 1 80 ? 5.525 2.536 -0.243 1.00 98.56 80 ILE A C 1
ATOM 668 O O . ILE A 1 80 ? 6.009 3.067 -1.243 1.00 98.56 80 ILE A O 1
ATOM 672 N N . LEU A 1 81 ? 6.045 2.707 0.978 1.00 98.50 81 LEU A N 1
ATOM 673 C CA . LEU A 1 81 ? 7.254 3.504 1.208 1.00 98.50 81 LEU A CA 1
ATOM 674 C C . LEU A 1 81 ? 8.450 2.949 0.426 1.00 98.50 81 LEU A C 1
ATOM 676 O O . LEU A 1 81 ? 9.108 3.704 -0.285 1.00 98.50 81 LEU A O 1
ATOM 680 N N . ALA A 1 82 ? 8.680 1.636 0.480 1.00 98.19 82 ALA A N 1
ATOM 681 C CA . ALA A 1 82 ? 9.787 0.983 -0.213 1.00 98.19 82 ALA A CA 1
ATOM 682 C C . ALA A 1 82 ? 9.762 1.242 -1.729 1.00 98.19 82 ALA A C 1
ATOM 684 O O . ALA A 1 82 ? 10.790 1.579 -2.319 1.00 98.19 82 ALA A O 1
ATOM 685 N N . ILE A 1 83 ? 8.587 1.152 -2.363 1.00 98.19 83 ILE A N 1
ATOM 686 C CA . ILE A 1 83 ? 8.448 1.435 -3.797 1.00 98.19 83 ILE A CA 1
ATOM 687 C C . ILE A 1 83 ? 8.649 2.920 -4.101 1.00 98.19 83 ILE A C 1
ATOM 689 O O . ILE A 1 83 ? 9.400 3.254 -5.021 1.00 98.19 83 ILE A O 1
ATOM 693 N N . LEU A 1 84 ? 8.021 3.816 -3.336 1.00 97.81 84 LEU A N 1
ATOM 694 C CA . LEU A 1 84 ? 8.100 5.257 -3.589 1.00 97.81 84 LEU A CA 1
ATOM 695 C C . LEU A 1 84 ? 9.485 5.850 -3.277 1.00 97.81 84 LEU A C 1
ATOM 697 O O . LEU A 1 84 ? 9.868 6.850 -3.879 1.00 97.81 84 LEU A O 1
ATOM 701 N N . ASP A 1 85 ? 10.276 5.229 -2.407 1.00 96.81 85 ASP A N 1
ATOM 702 C CA . ASP A 1 85 ? 11.645 5.676 -2.111 1.00 96.81 85 ASP A CA 1
ATOM 703 C C . ASP A 1 85 ? 12.724 5.036 -2.967 1.00 96.81 85 ASP A C 1
ATOM 705 O O . ASP A 1 85 ? 13.891 5.453 -2.915 1.00 96.81 85 ASP A O 1
ATOM 709 N N . SER A 1 86 ? 12.340 4.027 -3.745 1.00 97.25 86 SER A N 1
ATOM 710 C CA . SER A 1 86 ? 13.265 3.276 -4.574 1.00 97.25 86 SER A CA 1
ATOM 711 C C . SER A 1 86 ? 14.022 4.201 -5.542 1.00 97.25 86 SER A C 1
ATOM 713 O O . SER A 1 86 ? 13.458 5.174 -6.063 1.00 97.25 86 SER A O 1
ATOM 715 N N . PRO A 1 87 ? 15.293 3.889 -5.858 1.00 95.94 87 PRO A N 1
ATOM 716 C CA . PRO A 1 87 ? 16.018 4.558 -6.938 1.00 95.94 87 PRO A CA 1
ATOM 717 C C . PRO A 1 87 ? 15.241 4.545 -8.263 1.00 95.94 87 PRO A C 1
ATOM 719 O O . PRO A 1 87 ? 15.311 5.502 -9.027 1.00 95.94 87 PRO A O 1
ATOM 722 N N . LEU A 1 88 ? 14.440 3.499 -8.501 1.00 94.12 88 LEU A N 1
ATOM 723 C CA . LEU A 1 88 ? 13.560 3.378 -9.662 1.00 94.12 88 LEU A CA 1
ATOM 724 C C . LEU A 1 88 ? 12.522 4.510 -9.729 1.00 94.12 88 LEU A C 1
ATOM 726 O O . LEU A 1 88 ? 12.349 5.115 -10.788 1.00 94.12 88 LEU A O 1
ATOM 730 N N . ASN A 1 89 ? 11.852 4.818 -8.614 1.00 96.69 89 ASN A N 1
ATOM 731 C CA . ASN A 1 89 ? 10.910 5.933 -8.569 1.00 96.69 89 ASN A CA 1
ATOM 732 C C . ASN A 1 89 ? 11.630 7.282 -8.701 1.00 96.69 89 ASN A C 1
ATOM 734 O O . ASN A 1 89 ? 11.211 8.132 -9.483 1.00 96.69 89 ASN A O 1
ATOM 738 N N . LYS A 1 90 ? 12.765 7.453 -8.009 1.00 94.12 90 LYS A N 1
ATOM 739 C CA . LYS A 1 90 ? 13.583 8.679 -8.082 1.00 94.12 90 LYS A CA 1
ATOM 740 C C . LYS A 1 90 ? 14.104 8.965 -9.493 1.00 94.12 90 LYS A C 1
ATOM 742 O O . LYS A 1 90 ? 14.215 10.123 -9.874 1.00 94.12 90 LYS A O 1
ATOM 747 N N . ALA A 1 91 ? 14.368 7.922 -10.277 1.00 94.25 91 ALA A N 1
ATOM 748 C CA . ALA A 1 91 ? 14.745 8.019 -11.684 1.00 94.25 91 ALA A CA 1
ATOM 749 C C . ALA A 1 91 ? 13.554 8.275 -12.634 1.00 94.25 91 ALA A C 1
ATOM 751 O O . ALA A 1 91 ? 13.739 8.278 -13.848 1.00 94.25 91 ALA A O 1
ATOM 752 N N . GLY A 1 92 ? 12.326 8.439 -12.121 1.00 93.81 92 GLY A N 1
ATOM 753 C CA . GLY A 1 92 ? 11.124 8.669 -12.932 1.00 93.81 92 GLY A CA 1
ATOM 754 C C . GLY A 1 92 ? 10.627 7.431 -13.687 1.00 93.81 92 GLY A C 1
ATOM 755 O O . GLY A 1 92 ? 9.847 7.554 -14.630 1.00 93.81 92 GLY A O 1
ATOM 756 N N . ARG A 1 93 ? 11.078 6.231 -13.297 1.00 92.94 93 ARG A N 1
ATOM 757 C CA . ARG A 1 93 ? 10.776 4.968 -13.995 1.00 92.94 93 ARG A CA 1
ATOM 758 C C . ARG A 1 93 ? 9.641 4.167 -13.356 1.00 92.94 93 ARG A C 1
ATOM 760 O O . ARG A 1 93 ? 9.209 3.167 -13.928 1.00 92.94 93 ARG A O 1
ATOM 767 N N . LEU A 1 94 ? 9.117 4.600 -12.210 1.00 95.62 94 LEU A N 1
ATOM 768 C CA . LEU A 1 94 ? 7.856 4.088 -11.675 1.00 95.62 94 LEU A CA 1
ATOM 769 C C . LEU A 1 94 ? 6.691 4.756 -12.418 1.00 95.62 94 LEU A C 1
ATOM 771 O O . LEU A 1 94 ? 6.476 5.959 -12.295 1.00 95.62 94 LEU A O 1
ATOM 775 N N . ARG A 1 95 ? 5.939 3.978 -13.198 1.00 93.62 95 ARG A N 1
ATOM 776 C CA . ARG A 1 95 ? 4.824 4.489 -14.012 1.00 93.62 95 ARG A CA 1
ATOM 777 C C . ARG A 1 95 ? 3.538 4.592 -13.210 1.00 93.62 95 ARG A C 1
ATOM 779 O O . ARG A 1 95 ? 2.831 5.586 -13.322 1.00 93.62 95 ARG A O 1
ATOM 786 N N . ALA A 1 96 ? 3.251 3.570 -12.412 1.00 95.00 96 ALA A N 1
ATOM 787 C CA . ALA A 1 96 ? 2.085 3.527 -11.547 1.00 95.00 96 ALA A CA 1
ATOM 788 C C . ALA A 1 96 ? 2.312 2.563 -10.378 1.00 95.00 96 ALA A C 1
ATOM 790 O O . ALA A 1 96 ? 3.024 1.563 -10.506 1.00 95.00 96 ALA A O 1
ATOM 791 N N . LEU A 1 97 ? 1.664 2.862 -9.256 1.00 98.56 97 LEU A N 1
ATOM 792 C CA . LEU A 1 97 ? 1.518 1.960 -8.125 1.00 98.56 97 LEU A CA 1
ATOM 793 C C . LEU A 1 97 ? 0.026 1.778 -7.856 1.00 98.56 97 LEU A C 1
ATOM 795 O O . LEU A 1 97 ? -0.690 2.747 -7.600 1.00 98.56 97 LEU A O 1
ATOM 799 N N . TYR A 1 98 ? -0.431 0.535 -7.912 1.00 98.81 98 TYR A N 1
ATOM 800 C CA . TYR A 1 98 ? -1.795 0.151 -7.587 1.00 98.81 98 TYR A CA 1
ATOM 801 C C . TYR A 1 98 ? -1.810 -0.681 -6.317 1.00 98.81 98 TYR A C 1
ATOM 803 O O . TYR A 1 98 ? -0.945 -1.530 -6.106 1.00 98.81 98 TYR A O 1
ATOM 811 N N . VAL A 1 99 ? -2.820 -0.461 -5.486 1.00 98.81 99 VAL A N 1
ATOM 812 C CA . VAL A 1 99 ? -3.036 -1.235 -4.268 1.00 98.81 99 VAL A CA 1
ATOM 813 C C . VAL A 1 99 ? -4.474 -1.716 -4.258 1.00 98.81 99 VAL A C 1
ATOM 815 O O . VAL A 1 99 ? -5.416 -0.924 -4.330 1.00 98.81 99 VAL A O 1
ATOM 818 N N . LYS A 1 100 ? -4.640 -3.030 -4.171 1.00 98.75 100 LYS A N 1
ATOM 819 C CA . LYS A 1 100 ? -5.917 -3.702 -4.019 1.00 98.75 100 LYS A CA 1
ATOM 820 C C . LYS A 1 100 ? -6.009 -4.294 -2.624 1.00 98.75 100 LYS A C 1
ATOM 822 O O . LYS A 1 100 ? -5.197 -5.121 -2.209 1.00 98.75 100 LYS A O 1
ATOM 827 N N . THR A 1 101 ? -7.010 -3.837 -1.891 1.00 98.44 101 THR A N 1
ATOM 828 C CA . THR A 1 101 ? -7.297 -4.315 -0.538 1.00 98.44 101 THR A CA 1
ATOM 829 C C . THR A 1 101 ? -7.853 -5.738 -0.562 1.00 98.44 101 THR A C 1
ATOM 831 O O . THR A 1 101 ? -8.394 -6.186 -1.574 1.00 98.44 101 THR A O 1
ATOM 834 N N . GLU A 1 102 ? -7.792 -6.442 0.567 1.00 96.56 102 GLU A N 1
ATOM 835 C CA . GLU A 1 102 ? -8.409 -7.771 0.708 1.00 96.56 102 GLU A CA 1
ATOM 836 C C . GLU A 1 102 ? -9.938 -7.744 0.507 1.00 96.56 102 GLU A C 1
ATOM 838 O O . GLU A 1 102 ? -10.523 -8.721 0.046 1.00 96.56 102 GLU A O 1
ATOM 843 N N . LYS A 1 103 ? -10.587 -6.594 0.741 1.00 96.19 103 LYS A N 1
ATOM 844 C CA . LYS A 1 103 ? -12.014 -6.361 0.447 1.00 96.19 103 LYS A CA 1
ATOM 845 C C . LYS A 1 103 ? -12.290 -5.917 -0.999 1.00 96.19 103 LYS A C 1
ATOM 847 O O . LYS A 1 103 ? -13.417 -5.565 -1.326 1.00 96.19 103 LYS A O 1
ATOM 852 N N . GLY A 1 104 ? -11.284 -5.918 -1.876 1.00 97.69 104 GLY A N 1
ATOM 853 C CA . GLY A 1 104 ? -11.444 -5.680 -3.314 1.00 97.69 104 GLY A CA 1
ATOM 854 C C . GLY A 1 104 ? -11.443 -4.213 -3.755 1.00 97.69 104 GLY A C 1
ATOM 855 O O . GLY A 1 104 ? -11.504 -3.951 -4.958 1.00 97.69 104 GLY A O 1
ATOM 856 N N . VAL A 1 105 ? -11.320 -3.253 -2.833 1.00 98.50 105 VAL A N 1
ATOM 857 C CA . VAL A 1 105 ? -11.131 -1.835 -3.187 1.00 98.50 105 VAL A CA 1
ATOM 858 C C . VAL A 1 105 ? -9.769 -1.667 -3.853 1.00 98.50 105 VAL A C 1
ATOM 860 O O . VAL A 1 105 ? -8.757 -2.033 -3.257 1.00 98.50 105 VAL A O 1
ATOM 863 N N . LEU A 1 106 ? -9.755 -1.113 -5.065 1.00 98.81 106 LEU A N 1
ATOM 864 C CA . LEU A 1 106 ? -8.558 -0.823 -5.849 1.00 98.81 106 LEU A CA 1
ATOM 865 C C . LEU A 1 106 ? -8.310 0.687 -5.858 1.00 98.81 106 LEU A C 1
ATOM 867 O O . LEU A 1 106 ? -9.218 1.457 -6.167 1.00 98.81 106 LEU A O 1
ATOM 871 N N . PHE A 1 107 ? -7.087 1.117 -5.560 1.00 98.75 107 PHE A N 1
ATOM 872 C CA . PHE A 1 107 ? -6.698 2.520 -5.673 1.00 98.75 107 PHE A CA 1
ATOM 873 C C . PHE A 1 107 ? -5.322 2.704 -6.315 1.00 98.75 107 PHE A C 1
ATOM 875 O O . PHE A 1 107 ? -4.436 1.859 -6.194 1.00 98.75 107 PHE A O 1
ATOM 882 N N . GLU A 1 108 ? -5.161 3.827 -7.009 1.00 98.62 108 GLU A N 1
ATOM 883 C CA . GLU A 1 108 ? -3.892 4.304 -7.557 1.00 98.62 108 GLU A CA 1
ATOM 884 C C . GLU A 1 108 ? -3.180 5.199 -6.535 1.00 98.62 108 GLU A C 1
ATOM 886 O O . GLU A 1 108 ? -3.812 6.022 -5.865 1.00 98.62 108 GLU A O 1
ATOM 891 N N . VAL A 1 109 ? -1.856 5.071 -6.466 1.00 98.44 109 VAL A N 1
ATOM 892 C CA . VAL A 1 109 ? -0.941 5.942 -5.726 1.00 98.44 109 VAL A CA 1
ATOM 893 C C . VAL A 1 109 ? -0.006 6.616 -6.733 1.00 98.44 109 VAL A C 1
ATOM 895 O O . VAL A 1 109 ? 0.741 5.939 -7.442 1.00 98.44 109 VAL A O 1
ATOM 898 N N . LYS A 1 110 ? -0.035 7.952 -6.820 1.00 96.31 110 LYS A N 1
ATOM 899 C CA . LYS A 1 110 ? 0.824 8.685 -7.762 1.00 96.31 110 LYS A CA 1
ATOM 900 C C . LYS A 1 110 ? 2.307 8.565 -7.375 1.00 96.31 110 LYS A C 1
ATOM 902 O O . LYS A 1 110 ? 2.626 8.787 -6.212 1.00 96.31 110 LYS A O 1
ATOM 907 N N . PRO A 1 111 ? 3.235 8.320 -8.321 1.00 96.12 111 PRO A N 1
ATOM 908 C CA . PRO A 1 111 ? 4.659 8.110 -8.017 1.00 96.12 111 PRO A CA 1
ATOM 909 C C . PRO A 1 111 ? 5.338 9.243 -7.228 1.00 96.12 111 PRO A C 1
ATOM 911 O O . PRO A 1 111 ? 6.262 9.012 -6.457 1.00 96.12 111 PRO A O 1
ATOM 914 N N . HIS A 1 112 ? 4.869 10.481 -7.386 1.00 93.75 112 HIS A N 1
ATOM 915 C CA . HIS A 1 112 ? 5.447 11.660 -6.735 1.00 93.75 112 HIS A CA 1
ATOM 916 C C . HIS A 1 112 ? 4.792 12.008 -5.383 1.00 93.75 112 HIS A C 1
ATOM 918 O O . HIS A 1 112 ? 5.130 13.032 -4.781 1.00 93.75 112 HIS A O 1
ATOM 924 N N . VAL A 1 113 ? 3.830 11.211 -4.898 1.00 94.44 113 VAL A N 1
ATOM 925 C CA . VAL A 1 113 ? 3.172 11.481 -3.615 1.00 94.44 113 VAL A CA 1
ATOM 926 C C . VAL A 1 113 ? 4.127 11.275 -2.443 1.00 94.44 113 VAL A C 1
ATOM 928 O O . VAL A 1 113 ? 4.855 10.289 -2.357 1.00 94.44 113 VAL A O 1
ATOM 931 N N . ARG A 1 114 ? 4.086 12.201 -1.482 1.00 92.94 114 ARG A N 1
ATOM 932 C CA . ARG A 1 114 ? 4.797 12.068 -0.206 1.00 92.94 114 ARG A CA 1
ATOM 933 C C . ARG A 1 114 ? 3.908 11.356 0.808 1.00 92.94 114 ARG A C 1
ATOM 935 O O . ARG A 1 114 ? 3.093 11.987 1.477 1.00 92.94 114 ARG A O 1
ATOM 942 N N . VAL A 1 115 ? 4.063 10.040 0.914 1.00 94.69 115 VAL A N 1
ATOM 943 C CA . VAL A 1 115 ? 3.343 9.229 1.906 1.00 94.69 115 VAL A CA 1
ATOM 944 C C . VAL A 1 115 ? 3.910 9.486 3.310 1.00 94.69 115 VAL A C 1
ATOM 946 O O . VAL A 1 115 ? 5.131 9.594 3.464 1.00 94.69 115 VAL A O 1
ATOM 949 N N . PRO A 1 116 ? 3.067 9.601 4.358 1.00 97.12 116 PRO A N 1
ATOM 950 C CA . PRO A 1 116 ? 3.556 9.775 5.718 1.00 97.12 116 PRO A CA 1
ATOM 951 C C . PRO A 1 116 ? 4.466 8.632 6.165 1.00 97.12 116 PRO A C 1
ATOM 953 O O . PRO A 1 116 ? 4.170 7.459 5.956 1.00 97.12 116 PRO A O 1
ATOM 956 N N . ARG A 1 117 ? 5.556 8.988 6.846 1.00 97.19 117 ARG A N 1
ATOM 957 C CA . ARG A 1 117 ? 6.541 8.030 7.372 1.00 97.19 117 ARG A CA 1
ATOM 958 C C . ARG A 1 117 ? 6.088 7.308 8.627 1.00 97.19 117 ARG A C 1
ATOM 960 O O . ARG A 1 117 ? 6.526 6.197 8.879 1.00 97.19 117 ARG A O 1
ATOM 967 N N . THR A 1 118 ? 5.211 7.931 9.406 1.00 97.75 118 THR A N 1
ATOM 968 C CA . THR A 1 118 ? 4.663 7.318 10.612 1.00 97.75 118 THR A CA 1
ATOM 969 C C . THR A 1 118 ? 3.366 6.598 10.288 1.00 97.75 118 THR A C 1
ATOM 971 O O . THR A 1 118 ? 2.493 7.143 9.604 1.00 97.75 118 THR A O 1
ATOM 974 N N . TYR A 1 119 ? 3.217 5.392 10.834 1.00 97.25 119 TYR A N 1
ATOM 975 C CA . TYR A 1 119 ? 2.021 4.579 10.638 1.00 97.25 119 TYR A CA 1
ATOM 976 C C . TYR A 1 119 ? 0.744 5.319 11.075 1.00 97.25 119 TYR A C 1
ATOM 978 O O . TYR A 1 119 ? -0.229 5.368 10.330 1.00 97.25 119 TYR A O 1
ATOM 986 N N . LYS A 1 120 ? 0.772 6.020 12.219 1.00 97.19 120 LYS A N 1
ATOM 987 C CA . LYS A 1 120 ? -0.378 6.793 12.730 1.00 97.19 120 LYS A CA 1
ATOM 988 C C . LYS A 1 120 ? -0.891 7.859 11.753 1.00 97.19 120 LYS A C 1
ATOM 990 O O . LYS A 1 120 ? -2.087 8.117 11.697 1.00 97.19 120 LYS A O 1
ATOM 995 N N . ARG A 1 121 ? -0.008 8.514 10.989 1.00 97.75 121 ARG A N 1
ATOM 996 C CA . ARG A 1 121 ? -0.431 9.492 9.968 1.00 97.75 121 ARG A CA 1
ATOM 997 C C . ARG A 1 121 ? -0.892 8.794 8.692 1.00 97.75 121 ARG A C 1
ATOM 999 O O . ARG A 1 121 ? -1.852 9.241 8.072 1.00 97.75 121 ARG A O 1
ATOM 1006 N N . PHE A 1 122 ? -0.226 7.706 8.312 1.00 98.31 122 PHE A N 1
ATOM 1007 C CA . PHE A 1 122 ? -0.628 6.880 7.177 1.00 98.31 122 PHE A CA 1
ATOM 1008 C C . PHE A 1 122 ? -2.047 6.324 7.357 1.00 98.31 122 PHE A C 1
ATOM 1010 O O . PHE A 1 122 ? -2.869 6.465 6.453 1.00 98.31 122 PHE A O 1
ATOM 1017 N N . SER A 1 123 ? -2.367 5.780 8.534 1.00 98.19 123 SER A N 1
ATOM 1018 C CA . SER A 1 123 ? -3.669 5.170 8.816 1.00 98.19 123 SER A CA 1
ATOM 1019 C C . SER A 1 123 ? -4.825 6.160 8.663 1.00 98.19 123 SER A C 1
ATOM 1021 O O . SER A 1 123 ? -5.847 5.822 8.069 1.00 98.19 123 SER A O 1
ATOM 1023 N N . VAL A 1 124 ? -4.639 7.410 9.099 1.00 97.75 124 VAL A N 1
ATOM 1024 C CA . VAL A 1 124 ? -5.617 8.494 8.914 1.00 97.75 124 VAL A CA 1
ATOM 1025 C C . VAL A 1 124 ? -5.804 8.843 7.434 1.00 97.75 124 VAL A C 1
ATOM 1027 O O . VAL A 1 124 ? -6.936 9.041 6.995 1.00 97.75 124 VAL A O 1
ATOM 1030 N N . ILE A 1 125 ? -4.727 8.882 6.639 1.00 97.69 125 ILE A N 1
ATOM 1031 C CA . ILE A 1 125 ? -4.831 9.151 5.196 1.00 97.69 125 ILE A CA 1
ATOM 1032 C C . ILE A 1 125 ? -5.557 8.017 4.473 1.00 97.69 125 ILE A C 1
ATOM 1034 O O . ILE A 1 125 ? -6.410 8.297 3.634 1.00 97.69 125 ILE A O 1
ATOM 1038 N N . ILE A 1 126 ? -5.261 6.754 4.791 1.00 98.31 126 ILE A N 1
ATOM 1039 C CA . ILE A 1 126 ? -5.960 5.617 4.178 1.00 98.31 126 ILE A CA 1
ATOM 1040 C C . ILE A 1 126 ? -7.430 5.585 4.599 1.00 98.31 126 ILE A C 1
ATOM 1042 O O . ILE A 1 126 ? -8.294 5.393 3.747 1.00 98.31 126 ILE A O 1
ATOM 1046 N N . LEU A 1 127 ? -7.736 5.848 5.872 1.00 98.25 127 LEU A N 1
ATOM 1047 C CA . LEU A 1 127 ? -9.113 6.024 6.336 1.00 98.25 127 LEU A CA 1
ATOM 1048 C C . LEU A 1 127 ? -9.841 7.088 5.500 1.00 98.25 127 LEU A C 1
ATOM 1050 O O . LEU A 1 127 ? -10.920 6.830 4.966 1.00 98.25 127 LEU A O 1
ATOM 1054 N N . GLN A 1 128 ? -9.227 8.261 5.331 1.00 97.81 128 GLN A N 1
ATOM 1055 C CA . GLN A 1 128 ? -9.799 9.341 4.533 1.00 97.81 128 GLN A CA 1
ATOM 1056 C C . GLN A 1 128 ? -9.949 8.954 3.054 1.00 97.81 128 GLN A C 1
ATOM 1058 O O . GLN A 1 128 ? -10.966 9.288 2.447 1.00 97.81 128 GLN A O 1
ATOM 1063 N N . LEU A 1 129 ? -8.973 8.252 2.469 1.00 98.44 129 LEU A N 1
ATOM 1064 C CA . LEU A 1 129 ? -9.039 7.754 1.094 1.00 98.44 129 LEU A CA 1
ATOM 1065 C C . LEU A 1 129 ? -10.230 6.812 0.910 1.00 98.44 129 LEU A C 1
ATOM 1067 O O . LEU A 1 129 ? -10.970 6.962 -0.055 1.00 98.44 129 LEU A O 1
ATOM 1071 N N . LEU A 1 130 ? -10.429 5.866 1.827 1.00 97.75 130 LEU A N 1
ATOM 1072 C CA . LEU A 1 130 ? -11.511 4.886 1.732 1.00 97.75 130 LEU A CA 1
ATOM 1073 C C . LEU A 1 130 ? -12.894 5.518 1.949 1.00 97.75 130 LEU A C 1
ATOM 1075 O O . LEU A 1 130 ? -13.869 5.044 1.380 1.00 97.75 130 LEU A O 1
ATOM 1079 N N . GLN A 1 131 ? -12.984 6.617 2.705 1.00 96.25 131 GLN A N 1
ATOM 1080 C CA . GLN A 1 131 ? -14.233 7.364 2.897 1.00 96.25 131 GLN A CA 1
ATOM 1081 C C . GLN A 1 131 ? -14.550 8.328 1.746 1.00 96.25 131 GLN A C 1
ATOM 1083 O O . GLN A 1 131 ? -15.702 8.452 1.342 1.00 96.25 131 GLN A O 1
ATOM 1088 N N . LYS A 1 132 ? -13.543 9.047 1.235 1.00 96.94 132 LYS A N 1
ATOM 1089 C CA . LYS A 1 132 ? -13.716 10.121 0.235 1.00 96.94 132 LYS A CA 1
ATOM 1090 C C . LYS A 1 132 ? -13.388 9.689 -1.191 1.00 96.94 132 LYS A C 1
ATOM 1092 O O . LYS A 1 132 ? -13.485 10.494 -2.116 1.00 96.94 132 LYS A O 1
ATOM 1097 N N . LEU A 1 133 ? -12.932 8.452 -1.366 1.00 98.00 133 LEU A N 1
ATOM 1098 C CA . LEU A 1 133 ? -12.502 7.842 -2.627 1.00 98.00 133 LEU A CA 1
ATOM 1099 C C . LEU A 1 133 ? -11.308 8.533 -3.309 1.00 98.00 133 LEU A C 1
ATOM 1101 O O . LEU A 1 133 ? -10.834 8.067 -4.341 1.00 98.00 133 LEU A O 1
ATOM 1105 N N . SER A 1 134 ? -10.791 9.632 -2.757 1.00 97.31 134 SER A N 1
ATOM 1106 C CA . SER A 1 134 ? -9.599 10.314 -3.256 1.00 97.31 134 SER A CA 1
ATOM 1107 C C . SER A 1 134 ? -8.956 11.215 -2.203 1.00 97.31 134 SER A C 1
ATOM 1109 O O . SER A 1 134 ? -9.615 11.693 -1.278 1.00 97.31 134 SER A O 1
ATOM 1111 N N . ILE A 1 135 ? -7.659 11.462 -2.374 1.00 97.06 135 ILE A N 1
ATOM 1112 C CA . ILE A 1 135 ? -6.869 12.432 -1.618 1.00 97.06 135 ILE A CA 1
ATOM 1113 C C . ILE A 1 135 ? -6.249 13.412 -2.611 1.00 97.06 135 ILE A C 1
ATOM 1115 O O . ILE A 1 135 ? -5.528 13.002 -3.521 1.00 97.06 135 ILE A O 1
ATOM 1119 N N . THR A 1 136 ? -6.516 14.701 -2.426 1.00 94.75 136 THR A N 1
ATOM 1120 C CA . THR A 1 136 ? -6.049 15.775 -3.312 1.00 94.75 136 THR A CA 1
ATOM 1121 C C . THR A 1 136 ? -4.865 16.507 -2.687 1.00 94.75 136 THR A C 1
ATOM 1123 O O . THR A 1 136 ? -4.819 16.700 -1.471 1.00 94.75 136 THR A O 1
ATOM 1126 N N . ALA A 1 137 ? -3.907 16.922 -3.513 1.00 90.44 137 ALA A N 1
ATOM 1127 C CA . ALA A 1 137 ? -2.809 17.782 -3.091 1.00 90.44 137 ALA A CA 1
ATOM 1128 C C . ALA A 1 137 ? -3.326 19.124 -2.538 1.00 90.44 137 ALA A C 1
ATOM 1130 O O . ALA A 1 137 ? -4.241 19.731 -3.091 1.00 90.44 137 ALA A O 1
ATOM 1131 N N . VAL A 1 138 ? -2.710 19.622 -1.464 1.00 86.81 138 VAL A N 1
ATOM 1132 C CA . VAL A 1 138 ? -3.061 20.932 -0.894 1.00 86.81 138 VAL A CA 1
ATOM 1133 C C . VAL A 1 138 ? -2.784 22.030 -1.924 1.00 86.81 138 VAL A C 1
ATOM 1135 O O . VAL A 1 138 ? -1.711 22.067 -2.523 1.00 86.81 138 VAL A O 1
ATOM 1138 N N . GLY A 1 139 ? -3.762 22.912 -2.149 1.00 84.38 139 GLY A N 1
ATOM 1139 C CA . GLY A 1 139 ? -3.638 24.039 -3.081 1.00 84.38 139 GLY A CA 1
ATOM 1140 C C . GLY A 1 139 ? -3.646 23.664 -4.569 1.00 84.38 139 GLY A C 1
ATOM 1141 O O . GLY A 1 139 ? -3.501 24.542 -5.414 1.00 84.38 139 GLY A O 1
ATOM 1142 N N . LYS A 1 140 ? -3.833 22.385 -4.917 1.00 83.06 140 LYS A N 1
ATOM 1143 C CA . LYS A 1 140 ? -3.945 21.908 -6.304 1.00 83.06 140 LYS A CA 1
ATOM 1144 C C . LYS A 1 140 ? -5.220 21.080 -6.469 1.00 83.06 140 LYS A C 1
ATOM 1146 O O . LYS A 1 140 ? -5.768 20.572 -5.502 1.00 83.06 140 LYS A O 1
ATOM 1151 N N . ARG A 1 141 ? -5.693 20.907 -7.707 1.00 89.00 141 ARG A N 1
ATOM 1152 C CA . ARG A 1 141 ? -6.821 20.002 -8.027 1.00 89.00 141 ARG A CA 1
ATOM 1153 C C . ARG A 1 141 ? -6.375 18.572 -8.361 1.00 89.00 141 ARG A C 1
ATOM 1155 O O . ARG A 1 141 ? -7.177 17.757 -8.806 1.00 89.00 141 ARG A O 1
ATOM 1162 N N . GLU A 1 142 ? -5.098 18.264 -8.159 1.00 93.38 142 GLU A N 1
ATOM 1163 C CA . GLU A 1 142 ? -4.512 16.968 -8.489 1.00 93.38 142 GLU A CA 1
ATOM 1164 C C . GLU A 1 142 ? -4.818 15.918 -7.413 1.00 93.38 142 GLU A C 1
ATOM 1166 O O . GLU A 1 142 ? -4.499 16.105 -6.236 1.00 93.38 142 GLU A O 1
ATOM 1171 N N . LYS A 1 143 ? -5.409 14.793 -7.828 1.00 95.75 143 LYS A N 1
ATOM 1172 C CA . LYS A 1 143 ? -5.634 13.621 -6.975 1.00 95.75 143 LYS A CA 1
ATOM 1173 C C . LYS A 1 143 ? -4.348 12.797 -6.887 1.00 95.75 143 LYS A C 1
ATOM 1175 O O . LYS A 1 143 ? -3.893 12.251 -7.888 1.00 95.75 143 LYS A O 1
ATOM 1180 N N . LEU A 1 144 ? -3.794 12.693 -5.683 1.00 96.12 144 LEU A N 1
ATOM 1181 C CA . LEU A 1 144 ? -2.562 11.955 -5.391 1.00 96.12 144 LEU A CA 1
ATOM 1182 C C . LEU A 1 144 ? -2.829 10.475 -5.097 1.00 96.12 144 LEU A C 1
ATOM 1184 O O . LEU A 1 144 ? -2.023 9.615 -5.447 1.00 96.12 144 LEU A O 1
ATOM 1188 N N . LEU A 1 145 ? -3.950 10.188 -4.434 1.00 98.00 145 LEU A N 1
ATOM 1189 C CA . LEU A 1 145 ? -4.475 8.837 -4.255 1.00 98.00 145 LEU A CA 1
ATOM 1190 C C . LEU A 1 145 ? -5.923 8.832 -4.735 1.00 98.00 145 LEU A C 1
ATOM 1192 O O . LEU A 1 145 ? -6.670 9.765 -4.432 1.00 98.00 145 LEU A O 1
ATOM 1196 N N . CYS A 1 146 ? -6.331 7.805 -5.473 1.00 98.31 146 CYS A N 1
ATOM 1197 C CA . CYS A 1 146 ? -7.695 7.715 -5.988 1.00 98.31 146 CYS A CA 1
ATOM 1198 C C . CYS A 1 146 ? -8.156 6.265 -6.047 1.00 98.31 146 CYS A C 1
ATOM 1200 O O . CYS A 1 146 ? -7.479 5.430 -6.639 1.00 98.31 146 CYS A O 1
ATOM 1202 N N . VAL A 1 147 ? -9.325 5.981 -5.478 1.00 98.62 147 VAL A N 1
ATOM 1203 C CA . VAL A 1 147 ? -10.043 4.728 -5.719 1.00 98.62 147 VAL A CA 1
ATOM 1204 C C . VAL A 1 147 ? -10.475 4.705 -7.183 1.00 98.62 147 VAL A C 1
ATOM 1206 O O . VAL A 1 147 ? -10.993 5.695 -7.705 1.00 98.62 147 VAL A O 1
ATOM 1209 N N . ILE A 1 148 ? -10.227 3.582 -7.848 1.00 98.44 148 ILE A N 1
ATOM 1210 C CA . ILE A 1 148 ? -10.498 3.359 -9.269 1.00 98.44 148 ILE A CA 1
ATOM 1211 C C . ILE A 1 148 ? -11.297 2.064 -9.448 1.00 98.44 148 ILE A C 1
ATOM 1213 O O . ILE A 1 148 ? -11.432 1.260 -8.523 1.00 98.44 148 ILE A O 1
ATOM 1217 N N . LYS A 1 149 ? -11.878 1.864 -10.633 1.00 98.31 149 LYS A N 1
ATOM 1218 C CA . LYS A 1 149 ? -12.725 0.697 -10.899 1.00 98.31 149 LYS A CA 1
ATOM 1219 C C . LYS A 1 149 ? -11.871 -0.552 -11.105 1.00 98.31 149 LYS A C 1
ATOM 1221 O O . LYS A 1 149 ? -10.795 -0.501 -11.679 1.00 98.31 149 LYS A O 1
ATOM 1226 N N . ASN A 1 150 ? -12.373 -1.702 -10.677 1.00 97.75 150 ASN A N 1
ATOM 1227 C CA . ASN A 1 150 ? -11.795 -2.982 -11.083 1.00 97.75 150 ASN A CA 1
ATOM 1228 C C . ASN A 1 150 ? -12.195 -3.321 -12.538 1.00 97.75 150 ASN A C 1
ATOM 1230 O O . ASN A 1 150 ? -13.219 -2.813 -13.004 1.00 97.75 150 ASN A O 1
ATOM 1234 N N . PRO A 1 151 ? -11.436 -4.185 -13.243 1.00 97.81 151 PRO A N 1
ATOM 1235 C CA . PRO A 1 151 ? -10.152 -4.782 -12.847 1.00 97.81 151 PRO A CA 1
ATOM 1236 C C . PRO A 1 151 ? -8.958 -3.845 -13.097 1.00 97.81 151 PRO A C 1
ATOM 1238 O O . PRO A 1 151 ? -9.018 -2.976 -13.961 1.00 97.81 151 PRO A O 1
ATOM 1241 N N . VAL A 1 152 ? -7.839 -4.057 -12.392 1.00 97.31 152 VAL A N 1
ATOM 1242 C CA . VAL A 1 152 ? -6.603 -3.260 -12.569 1.00 97.31 152 VAL A CA 1
ATOM 1243 C C . VAL A 1 152 ? -6.021 -3.356 -13.985 1.00 97.31 152 VAL A C 1
ATOM 1245 O O . VAL A 1 152 ? -5.369 -2.428 -14.455 1.00 97.31 152 VAL A O 1
ATOM 1248 N N . THR A 1 153 ? -6.299 -4.451 -14.696 1.00 95.94 153 THR A N 1
ATOM 1249 C CA . THR A 1 153 ? -5.797 -4.715 -16.050 1.00 95.94 153 THR A CA 1
ATOM 1250 C C . THR A 1 153 ? -6.204 -3.660 -17.073 1.00 95.94 153 THR A C 1
ATOM 1252 O O . THR A 1 153 ? -5.456 -3.452 -18.022 1.00 95.94 153 THR A O 1
ATOM 1255 N N . GLN A 1 154 ? -7.322 -2.954 -16.864 1.00 96.25 154 GLN A N 1
ATOM 1256 C CA . GLN A 1 154 ? -7.779 -1.883 -17.759 1.00 96.25 154 GLN A CA 1
ATOM 1257 C C . GLN A 1 154 ? -6.855 -0.650 -17.758 1.00 96.25 154 GLN A C 1
ATOM 1259 O O . GLN A 1 154 ? -6.929 0.172 -18.664 1.00 96.25 154 GLN A O 1
ATOM 1264 N N . TYR A 1 155 ? -5.998 -0.514 -16.741 1.00 95.56 155 TYR A N 1
ATOM 1265 C CA . TYR A 1 155 ? -5.055 0.599 -16.600 1.00 95.56 155 TYR A CA 1
ATOM 1266 C C . TYR A 1 155 ? -3.626 0.226 -17.006 1.00 95.56 155 TYR A C 1
ATOM 1268 O O . TYR A 1 155 ? -2.720 1.054 -16.918 1.00 95.56 155 TYR A O 1
ATOM 1276 N N . LEU A 1 156 ? -3.398 -1.024 -17.417 1.00 94.62 156 LEU A N 1
ATOM 1277 C CA . LEU A 1 156 ? -2.073 -1.499 -17.794 1.00 94.62 156 LEU A CA 1
ATOM 1278 C C . LEU A 1 156 ? -1.797 -1.230 -19.280 1.00 94.62 156 LEU A C 1
ATOM 1280 O O . LEU A 1 156 ? -2.713 -1.316 -20.098 1.00 94.62 156 LEU A O 1
ATOM 1284 N N . PRO A 1 157 ? -0.534 -0.971 -19.662 1.00 91.25 157 PRO A N 1
ATOM 1285 C CA . PRO A 1 157 ? -0.142 -0.913 -21.062 1.00 91.25 157 PRO A CA 1
ATOM 1286 C C . PRO A 1 157 ? -0.469 -2.222 -21.788 1.00 91.25 157 PRO A C 1
ATOM 1288 O O . PRO A 1 157 ? -0.259 -3.310 -21.239 1.00 91.25 157 PRO A O 1
ATOM 1291 N N . VAL A 1 158 ? -0.914 -2.102 -23.044 1.00 87.00 158 VAL A N 1
ATOM 1292 C CA . VAL A 1 158 ? -1.242 -3.241 -23.922 1.00 87.00 158 VAL A CA 1
ATOM 1293 C C . VAL A 1 158 ? -0.063 -4.213 -24.005 1.00 87.00 158 VAL A C 1
ATOM 1295 O O . VAL A 1 158 ? -0.221 -5.411 -23.780 1.00 87.00 158 VAL A O 1
ATOM 1298 N N . ILE A 1 159 ? 1.139 -3.680 -24.235 1.00 87.69 159 ILE A N 1
ATOM 1299 C CA . ILE A 1 159 ? 2.384 -4.448 -24.267 1.00 87.69 159 ILE A CA 1
ATOM 1300 C C . ILE A 1 159 ? 3.017 -4.399 -22.873 1.00 87.69 159 ILE A C 1
ATOM 1302 O O . ILE A 1 159 ? 3.755 -3.473 -22.518 1.00 87.69 159 ILE A O 1
ATOM 1306 N N . SER A 1 160 ? 2.677 -5.395 -22.053 1.00 90.38 160 SER A N 1
ATOM 1307 C CA . SER A 1 160 ? 3.222 -5.541 -20.704 1.00 90.38 160 SER A CA 1
ATOM 1308 C C . SER A 1 160 ? 3.480 -6.994 -20.310 1.00 90.38 160 SER A C 1
ATOM 1310 O O . SER A 1 160 ? 2.651 -7.884 -20.523 1.00 90.38 160 SER A O 1
ATOM 1312 N N . ARG A 1 161 ? 4.626 -7.229 -19.662 1.00 92.25 161 ARG A N 1
ATOM 1313 C CA . ARG A 1 161 ? 4.979 -8.508 -19.041 1.00 92.25 161 ARG A CA 1
ATOM 1314 C C . ARG A 1 161 ? 4.560 -8.483 -17.575 1.00 92.25 161 ARG A C 1
ATOM 1316 O O . ARG A 1 161 ? 5.062 -7.673 -16.800 1.00 92.25 161 ARG A O 1
ATOM 1323 N N . LYS A 1 162 ? 3.638 -9.372 -17.203 1.00 94.25 162 LYS A N 1
ATOM 1324 C CA . LYS A 1 162 ? 3.107 -9.490 -15.838 1.00 94.25 162 LYS A CA 1
ATOM 1325 C C . LYS A 1 162 ? 3.882 -10.566 -15.081 1.00 94.25 162 LYS A C 1
ATOM 1327 O O . LYS A 1 162 ? 4.024 -11.675 -15.588 1.00 94.25 162 LYS A O 1
ATOM 1332 N N . ILE A 1 163 ? 4.400 -10.226 -13.908 1.00 94.38 163 ILE A N 1
ATOM 1333 C CA . ILE A 1 163 ? 5.273 -11.073 -13.092 1.00 94.38 163 ILE A CA 1
ATOM 1334 C C . ILE A 1 163 ? 4.682 -11.129 -11.688 1.00 94.38 163 ILE A C 1
ATOM 1336 O O . ILE A 1 163 ? 4.570 -10.100 -11.023 1.00 94.38 163 ILE A O 1
ATOM 1340 N N . GLY A 1 164 ? 4.293 -12.325 -11.253 1.00 92.94 164 GLY A N 1
ATOM 1341 C CA . GLY A 1 164 ? 3.901 -12.591 -9.872 1.00 92.94 164 GLY A CA 1
ATOM 1342 C C . GLY A 1 164 ? 5.082 -13.119 -9.066 1.00 92.94 164 GLY A C 1
ATOM 1343 O O . GLY A 1 164 ? 5.946 -13.803 -9.612 1.00 92.94 164 GLY A O 1
ATOM 1344 N N . PHE A 1 165 ? 5.098 -12.825 -7.770 1.00 90.00 165 PHE A N 1
ATOM 1345 C CA . PHE A 1 165 ? 6.063 -13.391 -6.830 1.00 90.00 165 PHE A CA 1
ATOM 1346 C C . PHE A 1 165 ? 5.377 -14.474 -6.003 1.00 90.00 165 PHE A C 1
ATOM 1348 O O . PHE A 1 165 ? 4.322 -14.230 -5.417 1.00 90.00 165 PHE A O 1
ATOM 1355 N N . SER A 1 166 ? 5.978 -15.661 -5.957 1.00 88.81 166 SER A N 1
ATOM 1356 C CA . SER A 1 166 ? 5.499 -16.771 -5.137 1.00 88.81 166 SER A CA 1
ATOM 1357 C C . SER A 1 166 ? 6.667 -17.474 -4.464 1.00 88.81 166 SER A C 1
ATOM 1359 O O . SER A 1 166 ? 7.607 -17.884 -5.140 1.00 88.81 166 SER A O 1
ATOM 1361 N N . PHE A 1 167 ? 6.575 -17.649 -3.145 1.00 87.06 167 PHE A N 1
ATOM 1362 C CA . PHE A 1 167 ? 7.531 -18.449 -2.379 1.00 87.06 167 PHE A CA 1
ATOM 1363 C C . PHE A 1 167 ? 7.453 -19.939 -2.739 1.00 87.06 167 PHE A C 1
ATOM 1365 O O . PHE A 1 167 ? 8.464 -20.626 -2.742 1.00 87.06 167 PHE A O 1
ATOM 1372 N N . SER A 1 168 ? 6.266 -20.431 -3.103 1.00 89.06 168 SER A N 1
ATOM 1373 C CA . SER A 1 168 ? 6.048 -21.832 -3.481 1.00 89.06 168 SER A CA 1
ATOM 1374 C C . SER A 1 168 ? 6.432 -22.151 -4.931 1.00 89.06 168 SER A C 1
ATOM 1376 O O . SER A 1 168 ? 6.098 -23.224 -5.426 1.00 89.06 168 SER A O 1
ATOM 1378 N N . SER A 1 169 ? 7.057 -21.214 -5.653 1.00 89.25 169 SER A N 1
ATOM 1379 C CA . SER A 1 169 ? 7.508 -21.458 -7.024 1.00 89.25 169 SER A CA 1
ATOM 1380 C C . SER A 1 169 ? 8.705 -22.405 -7.020 1.00 89.25 169 SER A C 1
ATOM 1382 O O . SER A 1 169 ? 9.731 -22.093 -6.425 1.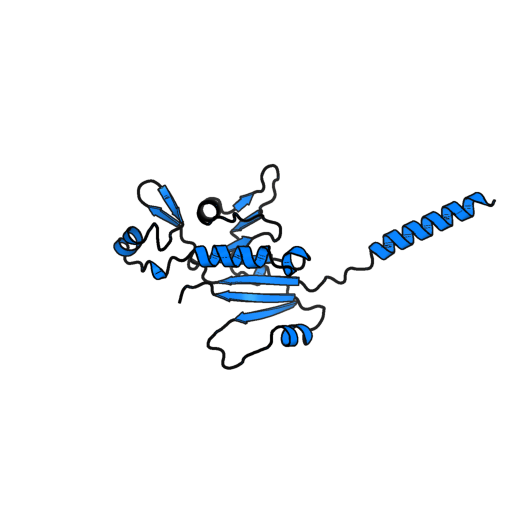00 89.25 169 SER A O 1
ATOM 1384 N N . GLU A 1 170 ? 8.611 -23.513 -7.755 1.00 88.31 170 GLU A N 1
ATOM 1385 C CA . GLU A 1 170 ? 9.737 -24.439 -7.959 1.00 88.31 170 GLU A CA 1
ATOM 1386 C C . GLU A 1 170 ? 10.890 -23.783 -8.732 1.00 88.31 170 GLU A C 1
ATOM 1388 O O . GLU A 1 170 ? 12.058 -24.129 -8.564 1.00 88.31 170 GLU A O 1
ATOM 1393 N N . LYS A 1 171 ? 10.565 -22.802 -9.583 1.00 89.69 171 LYS A N 1
ATOM 1394 C CA . LYS A 1 171 ? 11.543 -22.073 -10.384 1.00 89.69 171 LYS A CA 1
ATOM 1395 C C . LYS A 1 171 ? 11.982 -20.800 -9.669 1.00 89.69 171 LYS A C 1
ATOM 1397 O O . LYS A 1 171 ? 11.183 -19.872 -9.510 1.00 89.69 171 LYS A O 1
ATOM 1402 N N . LEU A 1 172 ? 13.269 -20.732 -9.340 1.00 91.50 172 LEU A N 1
ATOM 1403 C CA . LEU A 1 172 ? 13.957 -19.502 -8.959 1.00 91.50 172 LEU A CA 1
ATOM 1404 C C . LEU A 1 172 ? 14.473 -18.783 -10.215 1.00 91.50 172 LEU A C 1
ATOM 1406 O O . LEU A 1 172 ? 14.999 -19.413 -11.132 1.00 91.50 172 LEU A O 1
ATOM 1410 N N . VAL A 1 173 ? 14.304 -17.462 -10.272 1.00 90.88 173 VAL A N 1
ATOM 1411 C CA . VAL A 1 173 ? 14.707 -16.628 -11.413 1.00 90.88 173 VAL A CA 1
ATOM 1412 C C . VAL A 1 173 ? 15.477 -15.418 -10.893 1.00 90.88 173 VAL A C 1
ATOM 1414 O O . VAL A 1 173 ? 14.946 -14.683 -10.060 1.00 90.88 173 VAL A O 1
ATOM 1417 N N . ASP A 1 174 ? 16.695 -15.176 -11.396 1.00 91.69 174 ASP A N 1
ATOM 1418 C CA . ASP A 1 174 ? 17.374 -13.895 -11.160 1.00 91.69 174 ASP A CA 1
ATOM 1419 C C . ASP A 1 174 ? 16.634 -12.801 -11.939 1.00 91.69 174 ASP A C 1
ATOM 1421 O O . ASP A 1 174 ? 16.447 -12.862 -13.160 1.00 91.69 174 ASP A O 1
ATOM 1425 N N . ILE A 1 175 ? 16.158 -11.798 -11.206 1.00 89.44 175 ILE A N 1
ATOM 1426 C CA . ILE A 1 175 ? 15.328 -10.744 -11.776 1.00 89.44 175 ILE A CA 1
ATOM 1427 C C . ILE A 1 175 ? 16.104 -9.843 -12.744 1.00 89.44 175 ILE A C 1
ATOM 1429 O O . ILE A 1 175 ? 15.510 -9.308 -13.679 1.00 89.44 175 ILE A O 1
ATOM 1433 N N . ARG A 1 176 ? 17.417 -9.673 -12.553 1.00 89.50 176 ARG A N 1
ATOM 1434 C CA . ARG A 1 176 ? 18.261 -8.861 -13.438 1.00 89.50 176 ARG A CA 1
ATOM 1435 C C . ARG A 1 176 ? 18.395 -9.542 -14.787 1.00 89.50 176 ARG A C 1
ATOM 1437 O O . ARG A 1 176 ? 18.134 -8.893 -15.797 1.00 89.50 176 ARG A O 1
ATOM 1444 N N . ASP A 1 177 ? 18.688 -10.838 -14.789 1.00 91.50 177 ASP A N 1
ATOM 1445 C CA . ASP A 1 177 ? 18.809 -11.628 -16.017 1.00 91.50 177 ASP A CA 1
ATOM 1446 C C . ASP A 1 177 ? 17.476 -11.668 -16.765 1.00 91.50 177 ASP A C 1
ATOM 1448 O O . ASP A 1 177 ? 17.411 -11.426 -17.971 1.00 91.50 177 ASP A O 1
ATOM 1452 N N . TYR A 1 178 ? 16.381 -11.876 -16.029 1.00 89.88 178 TYR A N 1
ATOM 1453 C CA . TYR A 1 178 ? 15.044 -11.882 -16.606 1.00 89.88 178 TYR A CA 1
ATOM 1454 C C . TYR A 1 178 ? 14.677 -10.544 -17.259 1.00 89.88 178 TYR A C 1
ATOM 1456 O O . TYR A 1 178 ? 14.118 -10.520 -18.354 1.00 89.88 178 TYR A O 1
ATOM 1464 N N . ILE A 1 179 ? 14.982 -9.421 -16.604 1.00 89.00 179 ILE A N 1
ATOM 1465 C CA . ILE A 1 179 ? 14.718 -8.087 -17.156 1.00 89.00 179 ILE A CA 1
ATOM 1466 C C . ILE A 1 179 ? 15.627 -7.799 -18.359 1.00 89.00 179 ILE A C 1
ATOM 1468 O O . ILE A 1 179 ? 15.162 -7.195 -19.329 1.00 89.00 179 ILE A O 1
ATOM 1472 N N . ALA A 1 180 ? 16.895 -8.217 -18.310 1.00 88.19 180 ALA A N 1
ATOM 1473 C CA . ALA A 1 180 ? 17.871 -8.009 -19.379 1.00 88.19 180 ALA A CA 1
ATOM 1474 C C . ALA A 1 180 ? 17.520 -8.783 -20.660 1.00 88.19 180 ALA A C 1
ATOM 1476 O O . ALA A 1 180 ? 17.738 -8.273 -21.755 1.00 88.19 180 ALA A O 1
ATOM 1477 N N . ALA A 1 181 ? 16.921 -9.970 -20.529 1.00 88.88 181 ALA A N 1
ATOM 1478 C CA . ALA A 1 181 ? 16.518 -10.812 -21.657 1.00 88.88 181 ALA A CA 1
ATOM 1479 C C . ALA A 1 181 ? 15.275 -10.306 -22.420 1.00 88.88 181 ALA A C 1
ATOM 1481 O O . ALA A 1 181 ? 14.963 -10.804 -23.500 1.00 88.88 181 ALA A O 1
ATOM 1482 N N . VAL A 1 182 ? 14.531 -9.344 -21.868 1.00 86.94 182 VAL A N 1
ATOM 1483 C CA . VAL A 1 182 ? 13.319 -8.781 -22.489 1.00 86.94 182 VAL A CA 1
ATOM 1484 C C . VAL A 1 182 ? 13.669 -7.511 -23.272 1.00 86.94 182 VAL A C 1
ATOM 1486 O O . VAL A 1 182 ? 14.617 -6.814 -22.917 1.00 86.94 182 VAL A O 1
ATOM 1489 N N . SER A 1 183 ? 12.900 -7.204 -24.323 1.00 81.56 183 SER A N 1
ATOM 1490 C CA . SER A 1 183 ? 13.091 -6.057 -25.230 1.00 81.56 183 SER A CA 1
ATOM 1491 C C . SER A 1 183 ? 12.730 -4.678 -24.634 1.00 81.56 183 SER A C 1
ATOM 1493 O O . SER A 1 183 ? 11.966 -4.575 -23.670 1.00 81.56 183 SER A O 1
ATOM 1495 N N . ASP A 1 184 ? 13.321 -3.606 -25.201 1.00 79.38 184 ASP A N 1
ATOM 1496 C CA . ASP A 1 184 ? 13.305 -2.197 -24.729 1.00 79.38 184 ASP A CA 1
ATOM 1497 C C . ASP A 1 184 ? 11.922 -1.550 -24.693 1.00 79.38 184 ASP A C 1
ATOM 1499 O O . ASP A 1 184 ? 11.685 -0.612 -23.936 1.00 79.38 184 ASP A O 1
ATOM 1503 N N . ASP A 1 185 ? 10.992 -2.112 -25.443 1.00 80.25 185 ASP A N 1
ATOM 1504 C CA . ASP A 1 185 ? 9.628 -1.649 -25.642 1.00 80.25 185 ASP A CA 1
ATOM 1505 C C . ASP A 1 185 ? 8.607 -2.261 -24.663 1.00 80.25 185 ASP A C 1
ATOM 1507 O O . ASP A 1 185 ? 7.465 -1.800 -24.591 1.00 80.25 185 ASP A O 1
ATOM 1511 N N . VAL A 1 186 ? 8.996 -3.265 -23.869 1.00 85.00 186 VAL A N 1
ATOM 1512 C CA . VAL A 1 186 ? 8.073 -3.972 -22.968 1.00 85.00 186 VAL A CA 1
ATOM 1513 C C . VAL A 1 186 ? 8.036 -3.332 -21.578 1.00 85.00 186 VAL A C 1
ATOM 1515 O O . VAL A 1 186 ? 9.056 -3.172 -20.906 1.00 85.00 186 VAL A O 1
ATOM 1518 N N . ASN A 1 187 ? 6.826 -3.027 -21.098 1.00 87.44 187 ASN A N 1
ATOM 1519 C CA . ASN A 1 187 ? 6.610 -2.564 -19.725 1.00 87.44 187 ASN A CA 1
ATOM 1520 C C . ASN A 1 187 ? 6.528 -3.745 -18.754 1.00 87.44 187 ASN A C 1
ATOM 1522 O O . ASN A 1 187 ? 5.884 -4.755 -19.050 1.00 87.44 187 ASN A O 1
ATOM 1526 N N . PHE A 1 188 ? 7.098 -3.598 -17.560 1.00 93.56 188 PHE A N 1
ATOM 1527 C CA . PHE A 1 188 ? 6.996 -4.621 -16.520 1.00 93.56 188 PHE A CA 1
ATOM 1528 C C . PHE A 1 188 ? 5.889 -4.295 -15.529 1.00 93.56 188 PHE A C 1
ATOM 1530 O O . PHE A 1 188 ? 5.793 -3.174 -15.033 1.00 93.56 188 PHE A O 1
ATOM 1537 N N . VAL A 1 189 ? 5.070 -5.297 -15.225 1.00 96.56 189 VAL A N 1
ATOM 1538 C CA . VAL A 1 189 ? 4.034 -5.233 -14.198 1.00 96.56 189 VAL A CA 1
ATOM 1539 C C . VAL A 1 189 ? 4.368 -6.272 -13.139 1.00 96.56 189 VAL A C 1
ATOM 1541 O O . VAL A 1 189 ? 4.286 -7.471 -13.393 1.00 96.56 189 VAL A O 1
ATOM 1544 N N . PHE A 1 190 ? 4.738 -5.808 -11.955 1.00 96.88 190 PHE A N 1
ATOM 1545 C CA . PHE A 1 190 ? 5.067 -6.639 -10.804 1.00 96.88 190 PHE A CA 1
ATOM 1546 C C . PHE A 1 190 ? 3.856 -6.760 -9.884 1.00 96.88 190 PHE A C 1
ATOM 1548 O O . PHE A 1 190 ? 3.295 -5.748 -9.472 1.00 96.88 190 PHE A O 1
ATOM 1555 N N . VAL A 1 191 ? 3.458 -7.987 -9.555 1.00 97.44 191 VAL A N 1
ATOM 1556 C CA . VAL A 1 191 ? 2.296 -8.283 -8.712 1.00 97.44 191 VAL A CA 1
ATOM 1557 C C . VAL A 1 191 ? 2.762 -8.960 -7.430 1.00 97.44 191 VAL A C 1
ATOM 1559 O O . VAL A 1 191 ? 3.305 -10.064 -7.474 1.00 97.44 191 VAL A O 1
ATOM 1562 N N . LEU A 1 192 ? 2.550 -8.302 -6.292 1.00 96.62 192 LEU A N 1
ATOM 1563 C CA . LEU A 1 192 ? 2.963 -8.791 -4.978 1.00 96.62 192 LEU A CA 1
ATOM 1564 C C . LEU A 1 192 ? 1.748 -8.957 -4.069 1.00 96.62 192 LEU A C 1
ATOM 1566 O O . LEU A 1 192 ? 0.926 -8.051 -3.959 1.00 96.62 192 LEU A O 1
ATOM 1570 N N . CYS A 1 193 ? 1.653 -10.098 -3.392 1.00 95.38 193 CYS A N 1
ATOM 1571 C CA . CYS A 1 193 ? 0.663 -10.322 -2.343 1.00 95.38 193 CYS A CA 1
ATOM 1572 C C . CYS A 1 193 ? 1.177 -9.734 -1.023 1.00 95.38 193 CYS A C 1
ATOM 1574 O O . CYS A 1 193 ? 2.295 -10.041 -0.619 1.00 95.38 193 CYS A O 1
ATOM 1576 N N . LEU A 1 194 ? 0.368 -8.915 -0.351 1.00 95.06 194 LEU A N 1
ATOM 1577 C CA . LEU A 1 194 ? 0.712 -8.284 0.931 1.00 95.06 194 LEU A CA 1
ATOM 1578 C C . LEU A 1 194 ? -0.001 -8.920 2.132 1.00 95.06 194 LEU A C 1
ATOM 1580 O O . LEU A 1 194 ? -0.158 -8.281 3.173 1.00 95.06 194 LEU A O 1
ATOM 1584 N N . LYS A 1 195 ? -0.472 -10.159 1.981 1.00 88.06 195 LYS A N 1
ATOM 1585 C CA . LYS A 1 195 ? -1.148 -10.877 3.060 1.00 88.06 195 LYS A CA 1
ATOM 1586 C C . LYS A 1 195 ? -0.129 -11.321 4.113 1.00 88.06 195 LYS A C 1
ATOM 1588 O O . LYS A 1 195 ? 0.909 -11.870 3.755 1.00 88.06 195 LYS A O 1
ATOM 1593 N N . ALA A 1 196 ? -0.440 -11.091 5.389 1.00 81.50 196 ALA A N 1
ATOM 1594 C CA . ALA A 1 196 ? 0.314 -11.670 6.494 1.00 81.50 196 ALA A CA 1
ATOM 1595 C C . ALA A 1 196 ? 0.147 -13.200 6.473 1.00 81.50 196 ALA A C 1
ATOM 1597 O O . ALA A 1 196 ? -0.971 -13.695 6.324 1.00 81.50 196 ALA A O 1
ATOM 1598 N N . THR A 1 197 ? 1.262 -13.919 6.550 1.00 66.25 197 THR A N 1
ATOM 1599 C CA . THR A 1 197 ? 1.341 -15.388 6.623 1.00 66.25 197 THR A CA 1
ATOM 1600 C C . THR A 1 197 ? 1.741 -15.827 8.012 1.00 66.25 197 THR A C 1
ATOM 1602 O O . THR A 1 197 ? 2.627 -15.143 8.575 1.00 66.25 197 THR A O 1
#

InterPro domains:
  IPR005304 Ribosomal biogenesis, methyltransferase, EMG1/NEP1 [PF03587] (33-172)
  IPR005304 Ribosomal biogenesis, methyltransferase, EMG1/NEP1 [PTHR12636] (26-193)
  IPR005304 Ribosomal biogenesis, methyltransferase, EMG1/NEP1 [cd18088] (32-191)
  IPR029026 tRNA (guanine-N1-)-methyltransferase, N-terminal [G3DSA:3.40.1280.10] (31-196)
  IPR029028 Alpha/beta knot methyltransferases [SSF75217] (28-193)

pLDDT: mean 88.18, std 16.76, range [38.03, 98.81]

Secondary structure (DSSP, 8-state):
-HHHHHHHHHHHHHHHHHHHTT--------EEEEEEEE---EEEETTEEEE--TTTTHHHHHHTT--GGG--HHHHHHHHHHHHHSHHHHTT-EEEEEEEETT--EEEE-TT----SSHHHHHHHHHHHHHHSEEEPTTS--EEEEEEPSPGGGGS-SSEEEEE--TT-S----HHHHHHTS-TTPEEEEEEE----